Protein AF-A0A9X3KAY4-F1 (afdb_monomer)

Structure (mmCIF, N/CA/C/O backbone):
data_AF-A0A9X3KAY4-F1
#
_entry.id   AF-A0A9X3KAY4-F1
#
loop_
_atom_site.group_PDB
_atom_site.id
_atom_site.type_symbol
_atom_site.label_atom_id
_atom_site.label_alt_id
_atom_site.label_comp_id
_atom_site.label_asym_id
_atom_site.label_entity_id
_atom_site.label_seq_id
_atom_site.pdbx_PDB_ins_code
_atom_site.Cartn_x
_atom_site.Cartn_y
_atom_site.Cartn_z
_atom_site.occupancy
_atom_site.B_iso_or_equiv
_atom_site.auth_seq_id
_atom_site.auth_comp_id
_atom_site.auth_asym_id
_atom_site.auth_atom_id
_atom_site.pdbx_PDB_model_num
ATOM 1 N N . MET A 1 1 ? 16.204 -70.286 -14.677 1.00 45.62 1 MET A N 1
ATOM 2 C CA . MET A 1 1 ? 16.309 -69.041 -13.892 1.00 45.62 1 MET A CA 1
ATOM 3 C C . MET A 1 1 ? 15.611 -67.943 -14.684 1.00 45.62 1 MET A C 1
ATOM 5 O O . MET A 1 1 ? 16.202 -67.467 -15.632 1.00 45.62 1 MET A O 1
ATOM 9 N N . ASP A 1 2 ? 14.349 -67.621 -14.376 1.00 42.84 2 ASP A N 1
ATOM 10 C CA . ASP A 1 2 ? 13.733 -66.317 -14.690 1.00 42.84 2 ASP A CA 1
ATOM 11 C C . ASP A 1 2 ? 12.470 -66.148 -13.815 1.00 42.84 2 ASP A C 1
ATOM 13 O O . ASP A 1 2 ? 11.558 -66.975 -13.859 1.00 42.84 2 ASP A O 1
ATOM 17 N N . ARG A 1 3 ? 12.443 -65.128 -12.948 1.00 43.06 3 ARG A N 1
ATOM 18 C CA . ARG A 1 3 ? 11.287 -64.742 -12.116 1.00 43.06 3 ARG A CA 1
ATOM 19 C C . ARG A 1 3 ? 10.964 -63.281 -12.424 1.00 43.06 3 ARG A C 1
ATOM 21 O O . ARG A 1 3 ? 11.466 -62.381 -11.754 1.00 43.06 3 ARG A O 1
ATOM 28 N N . ARG A 1 4 ? 10.084 -63.025 -13.395 1.00 47.88 4 ARG A N 1
ATOM 29 C CA . ARG A 1 4 ? 9.543 -61.676 -13.628 1.00 47.88 4 ARG A CA 1
ATOM 30 C C . ARG A 1 4 ? 8.455 -61.353 -12.596 1.00 47.88 4 ARG A C 1
ATOM 32 O O . ARG A 1 4 ? 7.350 -61.889 -12.654 1.00 47.88 4 ARG A O 1
ATOM 39 N N . ARG A 1 5 ? 8.758 -60.463 -11.641 1.00 50.69 5 ARG A N 1
ATOM 40 C CA . ARG A 1 5 ? 7.771 -59.850 -10.729 1.00 50.69 5 ARG A CA 1
ATOM 41 C C . ARG A 1 5 ? 6.899 -58.854 -11.505 1.00 50.69 5 ARG A C 1
ATOM 43 O O . ARG A 1 5 ? 7.403 -57.865 -12.027 1.00 50.69 5 ARG A O 1
ATOM 50 N N . LYS A 1 6 ? 5.584 -59.085 -11.541 1.00 52.94 6 LYS A N 1
ATOM 51 C CA . LYS A 1 6 ? 4.579 -58.103 -11.990 1.00 52.94 6 LYS A CA 1
ATOM 52 C C . LYS A 1 6 ? 4.392 -57.046 -10.895 1.00 52.94 6 LYS A C 1
ATOM 54 O O . LYS A 1 6 ? 3.883 -57.363 -9.823 1.00 52.94 6 LYS A O 1
ATOM 59 N N . ILE A 1 7 ? 4.775 -55.799 -11.161 1.00 51.22 7 ILE A N 1
ATOM 60 C CA . ILE A 1 7 ? 4.483 -54.657 -10.282 1.00 51.22 7 ILE A CA 1
ATOM 61 C C . ILE A 1 7 ? 3.060 -54.169 -10.594 1.00 51.22 7 ILE A C 1
ATOM 63 O O . ILE A 1 7 ? 2.789 -53.709 -11.702 1.00 51.22 7 ILE A O 1
ATOM 67 N N . ARG A 1 8 ? 2.133 -54.278 -9.632 1.00 50.47 8 ARG A N 1
ATOM 68 C CA . ARG A 1 8 ? 0.817 -53.614 -9.694 1.00 50.47 8 ARG A CA 1
ATOM 69 C C . ARG A 1 8 ? 0.996 -52.148 -9.295 1.00 50.47 8 ARG A C 1
ATOM 71 O O . ARG A 1 8 ? 1.269 -51.871 -8.132 1.00 50.47 8 ARG A O 1
ATOM 78 N N . LYS A 1 9 ? 0.803 -51.214 -10.229 1.00 48.69 9 LYS A N 1
ATOM 79 C CA . LYS A 1 9 ? 0.626 -49.792 -9.898 1.00 48.69 9 LYS A CA 1
ATOM 80 C C . LYS A 1 9 ? -0.770 -49.608 -9.286 1.00 48.69 9 LYS A C 1
ATOM 82 O O . LYS A 1 9 ? -1.764 -49.874 -9.959 1.00 48.69 9 LYS A O 1
ATOM 87 N N . ARG A 1 10 ? -0.856 -49.201 -8.012 1.00 51.00 10 ARG A N 1
ATOM 88 C CA . ARG A 1 10 ? -2.109 -48.713 -7.411 1.00 51.00 1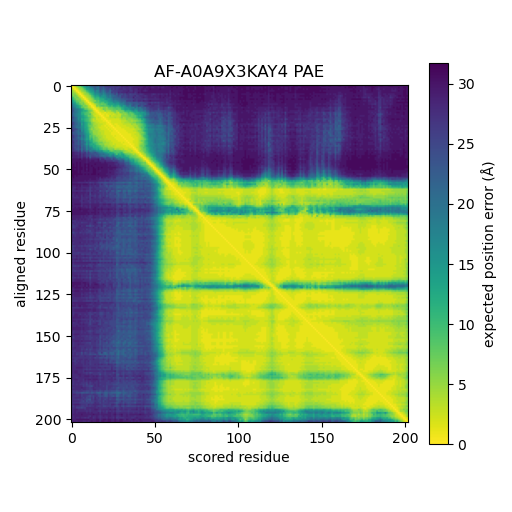0 ARG A CA 1
ATOM 89 C C . ARG A 1 10 ? -2.384 -47.320 -7.975 1.00 51.00 10 ARG A C 1
ATOM 91 O O . ARG A 1 10 ? -1.544 -46.436 -7.858 1.00 51.00 10 ARG A O 1
ATOM 98 N N . LYS A 1 11 ? -3.539 -47.153 -8.615 1.00 49.91 11 LYS A N 1
ATOM 99 C CA . LYS A 1 11 ? -4.051 -45.860 -9.070 1.00 49.91 11 LYS A CA 1
ATOM 100 C C . LYS A 1 11 ? -4.709 -45.202 -7.852 1.00 49.91 11 LYS A C 1
ATOM 102 O O . LYS A 1 11 ? -5.672 -45.757 -7.331 1.00 49.91 11 LYS A O 1
ATOM 107 N N . TYR A 1 12 ? -4.144 -44.109 -7.350 1.00 55.38 12 TYR A N 1
ATOM 108 C CA . TYR A 1 12 ? -4.785 -43.307 -6.306 1.00 55.38 12 TYR A CA 1
ATOM 109 C C . TYR A 1 12 ? -5.829 -42.404 -6.968 1.00 55.38 12 TYR A C 1
ATOM 111 O O . TYR A 1 12 ? -5.537 -41.776 -7.983 1.00 55.38 12 TYR A O 1
ATOM 119 N N . ASN A 1 13 ? -7.051 -42.402 -6.434 1.00 57.06 13 ASN A N 1
ATOM 120 C CA . ASN A 1 13 ? -8.147 -41.573 -6.924 1.00 57.06 13 ASN A CA 1
ATOM 121 C C . ASN A 1 13 ? -8.039 -40.197 -6.243 1.00 57.06 13 ASN A C 1
ATOM 123 O O . ASN A 1 13 ? -8.213 -40.112 -5.028 1.00 57.06 13 ASN A O 1
ATOM 127 N N . GLY A 1 14 ? -7.659 -39.158 -6.995 1.00 58.12 14 GLY A N 1
ATOM 128 C CA . GLY A 1 14 ? -7.347 -37.823 -6.457 1.00 58.12 14 GLY A CA 1
ATOM 129 C C . GLY A 1 14 ? -8.525 -37.154 -5.746 1.00 58.12 14 GLY A C 1
ATOM 130 O O . GLY A 1 14 ? -8.333 -36.495 -4.727 1.00 58.12 14 GLY A O 1
ATOM 131 N N . ASP A 1 15 ? -9.746 -37.424 -6.204 1.00 57.16 15 ASP A N 1
ATOM 132 C CA . ASP A 1 15 ? -10.971 -36.820 -5.670 1.00 57.16 15 ASP A CA 1
ATOM 133 C C . ASP A 1 15 ? -11.215 -37.207 -4.205 1.00 57.16 15 ASP A C 1
ATOM 135 O O . ASP A 1 15 ? -11.639 -36.395 -3.391 1.00 57.16 15 ASP A O 1
ATOM 139 N N . THR A 1 16 ? -10.870 -38.442 -3.828 1.00 59.41 16 THR A N 1
ATOM 140 C CA . THR A 1 16 ? -11.050 -38.936 -2.455 1.00 59.41 16 THR A CA 1
ATOM 141 C C . THR A 1 16 ? -10.032 -38.325 -1.489 1.00 59.41 16 THR A C 1
ATOM 143 O O . THR A 1 16 ? -10.329 -38.141 -0.315 1.00 59.41 16 THR A O 1
ATOM 146 N N . LEU A 1 17 ? -8.831 -37.986 -1.970 1.00 57.56 17 LEU A N 1
ATOM 147 C CA . LEU A 1 17 ? -7.822 -37.284 -1.171 1.00 57.56 17 LEU A CA 1
ATOM 148 C C . LEU A 1 17 ? -8.212 -35.823 -0.936 1.00 57.56 17 LEU A C 1
ATOM 150 O O . LEU A 1 17 ? -8.024 -35.321 0.168 1.00 57.56 17 LEU A O 1
ATOM 154 N N . PHE A 1 18 ? -8.771 -35.166 -1.952 1.00 60.53 18 PHE A N 1
ATOM 155 C CA . PHE A 1 18 ? -9.170 -33.765 -1.866 1.00 60.53 18 PHE A CA 1
ATOM 156 C C . PHE A 1 18 ? -10.362 -33.562 -0.919 1.00 60.53 18 PHE A C 1
ATOM 158 O O . PHE A 1 18 ? -10.341 -32.653 -0.091 1.00 60.53 18 PHE A O 1
ATOM 165 N N . GLU A 1 19 ? -11.359 -34.450 -0.967 1.00 64.06 19 GLU A N 1
ATOM 166 C CA . GLU A 1 19 ? -12.494 -34.408 -0.036 1.00 64.06 19 GLU A CA 1
ATOM 167 C C . GLU A 1 19 ? -12.073 -34.710 1.410 1.00 64.06 19 GLU A C 1
ATOM 169 O O . GLU A 1 19 ? -12.460 -33.981 2.323 1.00 64.06 19 GLU A O 1
ATOM 174 N N . ASN A 1 20 ? -11.175 -35.679 1.626 1.00 66.62 20 ASN A N 1
ATOM 175 C CA . ASN A 1 20 ? -10.612 -35.926 2.958 1.00 66.62 20 ASN A CA 1
ATOM 176 C C . ASN A 1 20 ? -9.846 -34.702 3.494 1.00 66.62 20 ASN A C 1
ATOM 178 O O . ASN A 1 20 ? -9.905 -34.406 4.685 1.00 66.62 20 ASN A O 1
ATOM 182 N N . LEU A 1 21 ? -9.136 -33.964 2.634 1.00 65.25 21 LEU A N 1
ATOM 183 C CA . LEU A 1 21 ? -8.395 -32.765 3.036 1.00 65.25 21 LEU A CA 1
ATOM 184 C C . LEU A 1 21 ? -9.337 -31.611 3.424 1.00 65.25 21 LEU A C 1
ATOM 186 O O . LEU A 1 21 ? -9.094 -30.910 4.411 1.00 65.25 21 LEU A O 1
ATOM 190 N N . LYS A 1 22 ? -10.448 -31.439 2.699 1.00 71.19 22 LYS A N 1
ATOM 191 C CA . LYS A 1 22 ? -11.511 -30.486 3.066 1.00 71.19 22 LYS A CA 1
ATOM 192 C C . LYS A 1 22 ? -12.158 -30.847 4.403 1.00 71.19 22 LYS A C 1
ATOM 194 O O . LYS A 1 22 ? -12.412 -29.970 5.224 1.00 71.19 22 LYS A O 1
ATOM 199 N N . GLU A 1 23 ? -12.398 -32.130 4.650 1.00 70.12 23 GLU A N 1
ATOM 200 C CA . GLU A 1 23 ? -13.006 -32.590 5.899 1.00 70.12 23 GLU A CA 1
ATOM 201 C C . GLU A 1 23 ? -12.065 -32.389 7.101 1.00 70.12 23 GLU A C 1
ATOM 203 O O . GLU A 1 23 ? -12.488 -31.904 8.157 1.00 70.12 23 GLU A O 1
ATOM 208 N N . VAL A 1 24 ? -10.766 -32.659 6.928 1.00 69.06 24 VAL A N 1
ATOM 209 C CA . VAL A 1 24 ? -9.735 -32.397 7.948 1.00 69.06 24 VAL A CA 1
ATOM 210 C C . VAL A 1 24 ? -9.620 -30.901 8.248 1.00 69.06 24 VAL A C 1
ATOM 212 O O . VAL A 1 24 ? -9.627 -30.516 9.418 1.00 69.06 24 VAL A O 1
ATOM 215 N N . THR A 1 25 ? -9.586 -30.043 7.225 1.00 73.38 25 THR A N 1
ATOM 216 C CA . THR A 1 25 ? -9.496 -28.583 7.421 1.00 73.38 25 THR A CA 1
ATOM 217 C C . THR A 1 25 ? -10.751 -28.012 8.085 1.00 73.38 25 THR A C 1
ATOM 219 O O . THR A 1 25 ? -10.643 -27.185 8.992 1.00 73.38 25 THR A O 1
ATOM 222 N N . ALA A 1 26 ? -11.943 -28.500 7.731 1.00 78.50 26 ALA A N 1
ATOM 223 C CA . ALA A 1 26 ? -13.189 -28.129 8.404 1.00 78.50 26 ALA A CA 1
ATOM 224 C C . ALA A 1 26 ? -13.213 -28.574 9.877 1.00 78.50 26 ALA A C 1
ATOM 226 O O . ALA A 1 26 ? -13.686 -27.837 10.746 1.00 78.50 26 ALA A O 1
ATOM 227 N N . THR A 1 27 ? -12.678 -29.760 10.174 1.00 79.06 27 THR A N 1
ATOM 228 C CA . THR A 1 27 ? -12.577 -30.282 11.545 1.00 79.06 27 THR A CA 1
ATOM 229 C C . THR A 1 27 ? -11.581 -29.475 12.376 1.00 79.06 27 THR A C 1
ATOM 231 O O . THR A 1 27 ? -11.887 -29.116 13.512 1.00 79.06 27 THR A O 1
ATOM 234 N N . MET A 1 28 ? -10.433 -29.109 11.800 1.00 76.50 28 MET A N 1
ATOM 235 C CA . MET A 1 28 ? -9.452 -28.236 12.449 1.00 76.50 28 MET A CA 1
ATOM 236 C C . MET A 1 28 ? -10.023 -26.848 12.751 1.00 76.50 28 MET A C 1
ATOM 238 O O . MET A 1 28 ? -9.866 -26.369 13.872 1.00 76.50 28 MET A O 1
ATOM 242 N N . LYS A 1 29 ? -10.752 -26.236 11.803 1.00 76.75 29 LYS A N 1
ATOM 243 C CA . LYS A 1 29 ? -11.435 -24.951 12.033 1.00 76.75 29 LYS A CA 1
ATOM 244 C C . LYS A 1 29 ? -12.416 -25.038 13.205 1.00 76.75 29 LYS A C 1
ATOM 246 O O . LYS A 1 29 ? -12.374 -24.190 14.088 1.00 76.75 29 LYS A O 1
ATOM 251 N N . LYS A 1 30 ? -13.235 -26.096 13.275 1.00 78.81 30 LYS A N 1
ATOM 252 C CA . LYS A 1 30 ? -14.161 -26.321 14.404 1.00 78.81 30 LYS A CA 1
ATOM 253 C C . LYS A 1 30 ? -13.436 -26.500 15.741 1.00 78.81 30 LYS A C 1
ATOM 255 O O . LYS A 1 30 ? -13.922 -26.000 16.753 1.00 78.81 30 LYS A O 1
ATOM 260 N N . LEU A 1 31 ? -12.292 -27.190 15.756 1.00 74.88 31 LEU A N 1
ATOM 261 C CA . LEU A 1 31 ? -11.494 -27.385 16.970 1.00 74.88 31 LEU A CA 1
ATOM 262 C C . LEU A 1 31 ? -10.907 -26.061 17.480 1.00 74.88 31 LEU A C 1
ATOM 264 O O . LEU A 1 31 ? -10.954 -25.797 18.679 1.00 74.88 31 LEU A O 1
ATOM 268 N N . LEU A 1 32 ? -10.414 -25.220 16.566 1.00 77.50 32 LEU A N 1
ATOM 269 C CA . LEU A 1 32 ? -9.883 -23.893 16.878 1.00 77.50 32 LEU A CA 1
ATOM 270 C C . LEU A 1 32 ? -10.973 -22.976 17.453 1.00 77.50 32 LEU A C 1
ATOM 272 O O . LEU A 1 32 ? -10.769 -22.345 18.488 1.00 77.50 32 LEU A O 1
ATOM 276 N N . THR A 1 33 ? -12.164 -22.966 16.841 1.00 76.69 33 THR A N 1
ATOM 277 C CA . THR A 1 33 ? -13.320 -22.212 17.354 1.00 76.69 33 THR A CA 1
ATOM 278 C C . THR A 1 33 ? -13.754 -22.702 18.737 1.00 76.69 33 THR A C 1
ATOM 280 O O . THR A 1 33 ? -14.065 -21.895 19.610 1.00 76.69 33 THR A O 1
ATOM 283 N N . LEU A 1 34 ? -13.754 -24.018 18.971 1.00 73.38 34 LEU A N 1
ATOM 284 C CA . LEU A 1 34 ? -14.101 -24.581 20.275 1.00 73.38 34 LEU A CA 1
ATOM 285 C C . LEU A 1 34 ? -13.064 -24.218 21.345 1.00 73.38 34 LEU A C 1
ATOM 287 O O . LEU A 1 34 ? -13.448 -23.884 22.463 1.00 73.38 34 LEU A O 1
ATOM 291 N N . MET A 1 35 ? -11.770 -24.239 21.010 1.00 71.44 35 MET A N 1
ATOM 292 C CA . MET A 1 35 ? -10.712 -23.797 21.923 1.00 71.44 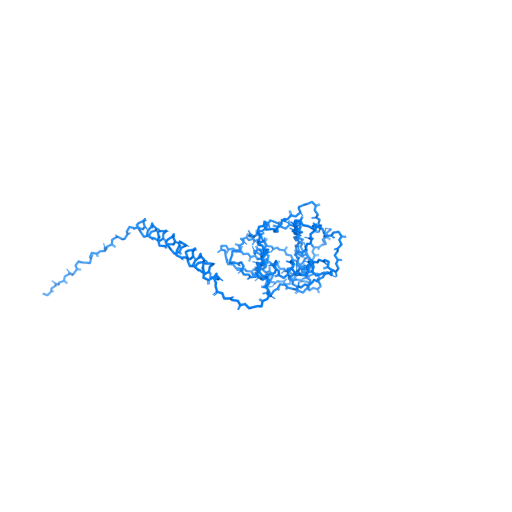35 MET A CA 1
ATOM 293 C C . MET A 1 35 ? -10.884 -22.327 22.323 1.00 71.44 35 MET A C 1
ATOM 295 O O . MET A 1 35 ? -10.834 -22.038 23.515 1.00 71.44 35 MET A O 1
ATOM 299 N N . LEU A 1 36 ? -11.188 -21.440 21.367 1.00 69.81 36 LEU A N 1
ATOM 300 C CA . LEU A 1 36 ? -11.486 -20.022 21.623 1.00 69.81 36 LEU A CA 1
ATOM 301 C C . LEU A 1 36 ? -12.678 -19.831 22.579 1.00 69.81 36 LEU A C 1
ATOM 303 O O . LEU A 1 36 ? -12.613 -19.034 23.517 1.00 69.81 36 LEU A O 1
ATOM 307 N N . LEU A 1 37 ? -13.753 -20.602 22.394 1.00 69.12 37 LEU A N 1
ATOM 308 C CA . LEU A 1 37 ? -14.934 -20.553 23.265 1.00 69.12 37 LEU A CA 1
ATOM 309 C C . LEU A 1 37 ? -14.647 -21.064 24.684 1.00 69.12 37 LEU A C 1
ATOM 311 O O . LEU A 1 37 ? -15.161 -20.507 25.653 1.00 69.12 37 LEU A O 1
ATOM 315 N N . VAL A 1 38 ? -13.811 -22.096 24.830 1.00 66.44 38 VAL A N 1
ATOM 316 C CA . VAL A 1 38 ? -13.411 -22.619 26.148 1.00 66.44 38 VAL A CA 1
ATOM 317 C C . VAL A 1 38 ? -12.527 -21.615 26.892 1.00 66.44 38 VAL A C 1
ATOM 319 O O . VAL A 1 38 ? 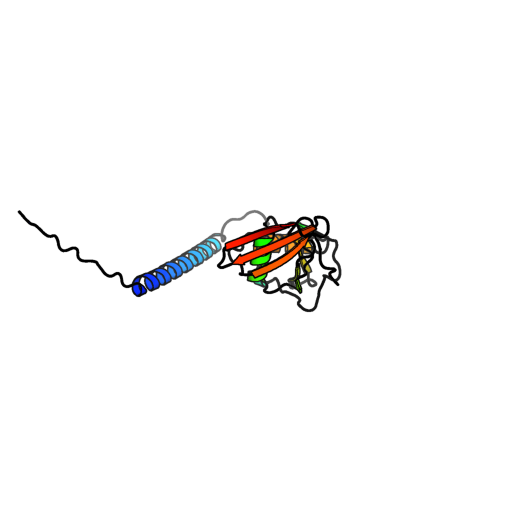-12.722 -21.425 28.092 1.00 66.44 38 VAL A O 1
ATOM 322 N N . SER A 1 39 ? -11.622 -20.915 26.201 1.00 62.94 39 SER A N 1
ATOM 323 C CA . SER A 1 39 ? -10.834 -19.831 26.808 1.00 62.94 39 SER A CA 1
ATOM 324 C C . SER A 1 39 ? -11.697 -18.658 27.286 1.00 62.94 39 SER A C 1
ATOM 326 O O . SER A 1 39 ? -11.436 -18.117 28.357 1.00 62.94 39 SER A O 1
ATOM 328 N N . LEU A 1 40 ? -12.774 -18.323 26.568 1.00 58.72 40 LEU A N 1
ATOM 329 C CA . LEU A 1 40 ? -13.745 -17.306 26.997 1.00 58.72 40 LEU A CA 1
ATOM 330 C C . LEU A 1 40 ? -14.609 -17.780 28.185 1.00 58.72 40 LEU A C 1
ATOM 332 O O . LEU A 1 40 ? -15.035 -16.973 29.007 1.00 58.72 40 LEU A O 1
ATOM 336 N N . GLY A 1 41 ? -14.845 -19.090 28.314 1.00 51.66 41 GLY A N 1
ATOM 337 C CA . GLY A 1 41 ? -15.663 -19.686 29.378 1.00 51.66 41 GLY A CA 1
ATOM 338 C C . GLY A 1 41 ? -14.972 -19.856 30.739 1.00 51.66 41 GLY A C 1
ATOM 339 O O . GLY A 1 41 ? -15.654 -20.119 31.728 1.00 51.66 41 GLY A O 1
ATOM 340 N N . LEU A 1 42 ? -13.645 -19.710 30.819 1.00 50.22 42 LEU A N 1
ATOM 341 C CA . LEU A 1 42 ? -12.855 -19.923 32.046 1.00 50.22 42 LEU A CA 1
ATOM 342 C C . LEU A 1 42 ? -12.508 -18.632 32.815 1.00 50.22 42 LEU A C 1
ATOM 344 O O . LEU A 1 42 ? -11.950 -18.712 33.905 1.00 50.22 42 LEU A O 1
ATOM 348 N N . SER A 1 43 ? -12.866 -17.449 32.303 1.00 51.97 43 SER A N 1
ATOM 349 C CA . SER A 1 43 ? -12.599 -16.156 32.966 1.00 51.97 43 SER A CA 1
ATOM 350 C C . SER A 1 43 ? -13.583 -15.822 34.108 1.00 51.97 43 SER A C 1
ATOM 352 O O . SER A 1 43 ? -13.319 -14.963 34.949 1.00 51.97 43 SER A O 1
ATOM 354 N N . GLY A 1 44 ? -14.702 -16.538 34.226 1.00 48.16 44 GLY A N 1
ATOM 355 C CA . GLY A 1 44 ? -15.664 -16.335 35.308 1.00 48.16 44 GLY A CA 1
ATOM 356 C C . GLY A 1 44 ? -15.294 -17.078 36.590 1.00 48.16 44 GLY A C 1
ATOM 357 O O . GLY A 1 44 ? -15.926 -18.092 36.856 1.00 48.16 44 GLY A O 1
ATOM 358 N N . CYS A 1 45 ? -14.297 -16.597 37.350 1.00 44.28 45 CYS A N 1
ATOM 359 C CA . CYS A 1 45 ? -14.180 -16.674 38.826 1.00 44.28 45 CYS A CA 1
ATOM 360 C C . CYS A 1 45 ? -12.732 -16.419 39.305 1.00 44.28 45 CYS A C 1
ATOM 362 O O . CYS A 1 45 ? -11.989 -17.368 39.536 1.00 44.28 45 CYS A O 1
ATOM 364 N N . ALA A 1 46 ? -12.351 -15.159 39.543 1.00 38.28 46 ALA A N 1
ATOM 365 C CA . ALA A 1 46 ? -11.436 -14.760 40.626 1.00 38.28 46 ALA A CA 1
ATOM 366 C C . ALA A 1 46 ? -11.400 -13.226 40.752 1.00 38.28 46 ALA A C 1
ATOM 368 O O . ALA A 1 46 ? -11.193 -12.519 39.773 1.00 38.28 46 ALA A O 1
ATOM 369 N N . LEU A 1 47 ? -11.622 -12.722 41.970 1.00 46.75 47 LEU A N 1
ATOM 370 C CA . LEU A 1 47 ? -11.485 -11.314 42.347 1.00 46.75 47 LEU A CA 1
ATOM 371 C C . LEU A 1 47 ? -10.050 -10.805 42.127 1.00 46.75 47 LEU A C 1
ATOM 373 O O . LEU A 1 47 ? -9.108 -11.441 42.595 1.00 46.75 47 LEU A O 1
ATOM 377 N N . GLY A 1 48 ? -9.918 -9.579 41.608 1.00 37.91 48 GLY A N 1
ATOM 378 C CA . GLY A 1 48 ? -8.770 -8.715 41.898 1.00 37.91 48 GLY A CA 1
ATOM 379 C C . GLY A 1 48 ? -8.217 -7.945 40.702 1.00 37.91 48 GLY A C 1
ATOM 380 O O . GLY A 1 48 ? -7.495 -8.508 39.894 1.00 37.91 48 GLY A O 1
ATOM 381 N N . ASN A 1 49 ? -8.460 -6.632 40.724 1.00 33.94 49 ASN A N 1
ATOM 382 C CA . ASN A 1 49 ? -7.860 -5.552 39.930 1.00 33.94 49 ASN A CA 1
ATOM 383 C C . ASN A 1 49 ? -8.528 -5.213 38.590 1.00 33.94 49 ASN A C 1
ATOM 385 O O . ASN A 1 49 ? -8.548 -5.974 37.632 1.00 33.94 49 ASN A O 1
ATOM 389 N N . ASN A 1 50 ? -9.051 -3.986 38.571 1.00 45.25 50 ASN A N 1
ATOM 390 C CA . ASN A 1 50 ? -9.611 -3.295 37.426 1.00 45.25 50 ASN A CA 1
ATOM 391 C C . ASN A 1 50 ? -8.522 -3.049 36.373 1.00 45.25 50 ASN A C 1
ATOM 393 O O . ASN A 1 50 ? -7.755 -2.099 36.501 1.00 45.25 50 ASN A O 1
ATOM 397 N N . VAL A 1 51 ? -8.504 -3.858 35.321 1.00 36.53 51 VAL A N 1
ATOM 398 C CA . VAL A 1 51 ? -8.245 -3.376 33.963 1.00 36.53 51 VAL A CA 1
ATOM 399 C C . VAL A 1 51 ? -9.310 -4.036 33.102 1.00 36.53 51 VAL A C 1
ATOM 401 O O . VAL A 1 51 ? -9.367 -5.253 32.965 1.00 36.53 51 VAL A O 1
ATOM 404 N N . SER A 1 52 ? -10.234 -3.219 32.614 1.00 40.88 52 SER A N 1
ATOM 405 C CA . SER A 1 52 ? -11.238 -3.610 31.635 1.00 40.88 52 SER A CA 1
ATOM 406 C C . SER A 1 52 ? -10.545 -3.804 30.283 1.00 40.88 52 SER A C 1
ATOM 408 O O . SER A 1 52 ? -10.707 -2.983 29.388 1.00 40.88 52 SER A O 1
ATOM 410 N N . GLU A 1 53 ? -9.779 -4.882 30.120 1.00 41.16 53 GLU A N 1
ATOM 411 C CA . GLU A 1 53 ? -9.376 -5.395 28.800 1.00 41.16 53 GLU A CA 1
ATOM 412 C C . GLU A 1 53 ? -10.550 -6.180 28.197 1.00 41.16 53 GLU A C 1
ATOM 414 O O . GLU A 1 53 ? -10.505 -7.378 27.939 1.00 41.16 53 GLU A O 1
ATOM 419 N N . GLY A 1 54 ? -11.669 -5.480 28.037 1.00 41.84 54 GLY A N 1
ATOM 420 C CA . GLY A 1 54 ? -12.657 -5.786 27.018 1.00 41.84 54 GLY A CA 1
ATOM 421 C C . GLY A 1 54 ? -12.403 -4.824 25.871 1.00 41.84 54 GLY A C 1
ATOM 422 O O . GLY A 1 54 ? -13.224 -3.947 25.620 1.00 41.84 54 GLY A O 1
ATOM 423 N N . GLU A 1 55 ? -11.218 -4.896 25.263 1.00 48.41 55 GLU A N 1
ATOM 424 C CA . GLU A 1 55 ? -10.929 -4.114 24.069 1.00 48.41 55 GLU A CA 1
ATOM 425 C C . GLU A 1 55 ? -11.842 -4.628 22.956 1.00 48.41 55 GLU A C 1
ATOM 427 O O . GLU A 1 55 ? -11.753 -5.784 22.537 1.00 48.41 55 GLU A O 1
ATOM 432 N N . ASN A 1 56 ? -12.735 -3.765 22.473 1.00 52.28 56 ASN A N 1
ATOM 433 C CA . ASN A 1 56 ? -13.268 -3.878 21.122 1.00 52.28 56 ASN A CA 1
ATOM 434 C C . ASN A 1 56 ? -12.073 -3.737 20.169 1.00 52.28 56 ASN A C 1
ATOM 436 O O . ASN A 1 56 ? -11.785 -2.642 19.690 1.00 52.28 56 ASN A O 1
ATOM 440 N N . ALA A 1 57 ? -11.307 -4.814 19.998 1.00 62.25 57 ALA A N 1
ATOM 441 C CA . ALA A 1 57 ? -10.130 -4.825 19.152 1.00 62.25 57 ALA A CA 1
ATOM 442 C C . ALA A 1 57 ? -10.584 -4.540 17.721 1.00 62.25 57 ALA A C 1
ATOM 444 O O . ALA A 1 57 ? -11.326 -5.326 17.132 1.00 62.25 57 ALA A O 1
ATOM 445 N N . MET A 1 58 ? -10.170 -3.387 17.201 1.00 71.44 58 MET A N 1
ATOM 446 C CA . MET A 1 58 ? -10.438 -2.970 15.835 1.00 71.44 58 MET A CA 1
ATOM 447 C C . MET A 1 58 ? -9.915 -4.043 14.873 1.00 71.44 58 MET A C 1
ATOM 449 O O . MET A 1 58 ? -8.787 -4.524 14.981 1.00 71.44 58 MET A O 1
ATOM 453 N N . THR A 1 59 ? -10.772 -4.466 13.960 1.00 78.19 59 THR A N 1
ATOM 454 C CA . THR A 1 59 ? -10.533 -5.520 12.977 1.00 78.19 59 THR A CA 1
ATOM 455 C C . THR A 1 59 ? -10.379 -4.922 11.584 1.00 78.19 59 THR A C 1
ATOM 457 O O . THR A 1 59 ? -10.763 -3.782 11.334 1.00 78.19 59 THR A O 1
ATOM 460 N N . ILE A 1 60 ? -9.880 -5.710 10.628 1.00 73.94 60 ILE A N 1
ATOM 461 C CA . ILE A 1 60 ? -9.788 -5.280 9.224 1.00 73.94 60 ILE A CA 1
ATOM 462 C C . ILE A 1 60 ? -11.134 -4.791 8.665 1.00 73.94 60 ILE A C 1
ATOM 464 O O . ILE A 1 60 ? -11.163 -3.829 7.907 1.00 73.94 60 ILE A O 1
ATOM 468 N N . SER A 1 61 ? -12.256 -5.401 9.072 1.00 80.25 61 SER A N 1
ATOM 469 C CA . SER A 1 61 ? -13.593 -5.015 8.604 1.00 80.25 61 SER A CA 1
ATOM 470 C C . SER A 1 61 ? -14.045 -3.634 9.075 1.00 80.25 61 SER A C 1
ATOM 472 O O . SER A 1 61 ? -15.001 -3.095 8.516 1.00 80.25 61 SER A O 1
ATOM 474 N N . ASP A 1 62 ? -13.370 -3.064 10.071 1.00 87.38 62 ASP A N 1
ATOM 475 C CA . ASP A 1 62 ? -13.659 -1.716 10.551 1.00 87.38 62 ASP A CA 1
ATOM 476 C C . ASP A 1 62 ? -13.030 -0.650 9.644 1.00 87.38 62 ASP A C 1
ATOM 478 O O . ASP A 1 62 ? -13.562 0.459 9.544 1.00 87.38 62 ASP A O 1
ATOM 482 N N . PHE A 1 63 ? -11.951 -0.997 8.929 1.00 94.00 63 PHE A N 1
ATOM 483 C CA . PHE A 1 63 ? -11.300 -0.118 7.963 1.00 94.00 63 PHE A CA 1
ATOM 484 C C . PHE A 1 63 ? -12.049 -0.119 6.634 1.00 94.00 63 PHE A C 1
ATOM 486 O O . PHE A 1 63 ? -12.190 -1.136 5.952 1.00 94.00 63 PHE A O 1
ATOM 493 N N . LYS A 1 64 ? -12.496 1.067 6.233 1.00 94.56 64 LYS A N 1
ATOM 494 C CA . LYS A 1 64 ? -13.153 1.315 4.952 1.00 94.56 64 LYS A CA 1
ATOM 495 C C . LYS A 1 64 ? -12.261 2.205 4.103 1.00 94.56 64 LYS A C 1
ATOM 497 O O . LYS A 1 64 ? -11.656 3.141 4.613 1.00 94.56 64 LYS A O 1
ATOM 502 N N . LYS A 1 65 ? -12.215 1.948 2.798 1.00 95.38 65 LYS A N 1
ATOM 503 C CA . LYS A 1 65 ? -11.535 2.831 1.846 1.00 95.38 65 LYS A CA 1
ATOM 504 C C . LYS A 1 65 ? -12.465 3.957 1.404 1.00 95.38 65 LYS A C 1
ATOM 506 O O . LYS A 1 65 ? -13.593 3.686 0.984 1.00 95.38 65 LYS A O 1
ATOM 511 N N . ASP A 1 66 ? -11.996 5.198 1.456 1.00 94.56 66 ASP A N 1
ATOM 512 C CA . ASP A 1 66 ? -12.683 6.340 0.854 1.00 94.56 66 ASP A CA 1
ATOM 513 C C . ASP A 1 66 ? -12.137 6.573 -0.553 1.00 94.56 66 ASP A C 1
ATOM 515 O O . ASP A 1 66 ? -11.038 7.078 -0.721 1.00 94.56 66 ASP A O 1
ATOM 519 N N . THR A 1 67 ? -12.904 6.199 -1.574 1.00 92.75 67 THR A N 1
ATOM 520 C CA . THR A 1 67 ? -12.502 6.342 -2.986 1.00 92.75 67 THR A CA 1
ATOM 521 C C . THR A 1 67 ? -12.744 7.740 -3.555 1.00 92.75 67 THR A C 1
ATOM 523 O O . THR A 1 67 ? -12.400 7.992 -4.707 1.00 92.75 67 THR A O 1
ATOM 526 N N . SER A 1 68 ? -13.353 8.644 -2.783 1.00 91.50 68 SER A N 1
ATOM 527 C CA . SER A 1 68 ? -13.639 10.013 -3.226 1.00 91.50 68 SER A CA 1
ATOM 528 C C . SER A 1 68 ? -12.494 10.992 -2.962 1.00 91.50 68 SER A C 1
ATOM 530 O O . SER A 1 68 ? -12.512 12.105 -3.488 1.00 91.50 68 SER A O 1
ATOM 532 N N . LEU A 1 69 ? -11.504 10.578 -2.168 1.00 87.69 69 LEU A N 1
ATOM 533 C CA . LEU A 1 69 ? -10.358 11.383 -1.763 1.00 87.69 69 LEU A CA 1
ATOM 534 C C . LEU A 1 69 ? -9.071 10.880 -2.423 1.00 87.69 69 LEU A C 1
ATOM 536 O O . LEU A 1 69 ? -8.888 9.682 -2.616 1.00 87.69 69 LEU A O 1
ATOM 540 N N . THR A 1 70 ? -8.157 11.799 -2.723 1.00 84.31 70 THR A N 1
ATOM 541 C CA . THR A 1 70 ? -6.782 11.488 -3.159 1.00 84.31 70 THR A CA 1
ATOM 542 C C . THR A 1 70 ? -5.744 11.786 -2.079 1.00 84.31 70 THR A C 1
ATOM 544 O O . THR A 1 70 ? -4.584 11.454 -2.251 1.00 84.31 70 THR A O 1
ATOM 547 N N . SER A 1 71 ? -6.155 12.423 -0.981 1.00 84.44 71 SER A N 1
ATOM 548 C CA . SER A 1 71 ? -5.336 12.726 0.193 1.00 84.44 71 SER A CA 1
ATOM 549 C C . SER A 1 71 ? -6.250 12.900 1.408 1.00 84.44 71 SER A C 1
ATOM 551 O O . SER A 1 71 ? -7.434 13.228 1.253 1.00 84.44 71 SER A O 1
ATOM 553 N N . ILE A 1 72 ? -5.727 12.734 2.625 1.00 84.75 72 ILE A N 1
ATOM 554 C CA . ILE A 1 72 ? -6.512 13.053 3.827 1.00 84.75 72 ILE A CA 1
ATOM 555 C C . ILE A 1 72 ? -6.605 14.582 4.028 1.00 84.75 72 ILE A C 1
ATOM 557 O O . ILE A 1 72 ? -5.634 15.288 3.745 1.00 84.75 72 ILE A O 1
ATOM 561 N N . PRO A 1 73 ? -7.746 15.124 4.507 1.00 71.75 73 PRO A N 1
ATOM 562 C CA . PRO A 1 73 ? -7.957 16.576 4.626 1.00 71.75 73 PRO A CA 1
ATOM 563 C C . PRO A 1 73 ? -6.966 17.273 5.564 1.00 71.75 73 PRO A C 1
ATOM 565 O O . PRO A 1 73 ? -6.618 18.433 5.358 1.00 71.75 73 PRO A O 1
ATOM 568 N N . GLU A 1 74 ? -6.517 16.555 6.592 1.00 71.38 74 GLU A N 1
ATOM 569 C CA . GLU A 1 74 ? -5.581 17.033 7.601 1.00 71.38 74 GLU A CA 1
ATOM 570 C C . GLU A 1 74 ? -4.580 15.905 7.900 1.00 71.38 74 GLU A C 1
ATOM 572 O O . GLU A 1 74 ? -4.857 14.995 8.680 1.00 71.38 74 GLU A O 1
ATOM 577 N N . SER A 1 75 ? -3.422 15.936 7.234 1.00 71.31 75 SER A N 1
ATOM 578 C CA . SER A 1 75 ? -2.292 15.040 7.516 1.00 71.31 75 SER A CA 1
ATOM 579 C C . SER A 1 75 ? -1.196 15.801 8.240 1.00 71.31 75 SER A C 1
ATOM 581 O O . SER A 1 75 ? -0.797 16.882 7.807 1.00 71.31 75 SER A O 1
ATOM 583 N N . ASN A 1 76 ? -0.647 15.211 9.301 1.00 70.62 76 ASN A N 1
ATOM 584 C CA . ASN A 1 76 ? 0.538 15.744 9.973 1.00 70.62 76 ASN A CA 1
ATOM 585 C C . ASN A 1 76 ? 1.831 15.003 9.573 1.00 70.62 76 ASN A C 1
ATOM 587 O O . ASN A 1 76 ? 2.841 15.104 10.286 1.00 70.62 76 ASN A O 1
ATOM 591 N N . GLY A 1 77 ? 1.802 14.291 8.442 1.00 71.31 77 GLY A N 1
ATOM 592 C CA . GLY A 1 77 ? 2.902 13.489 7.904 1.00 71.31 77 GLY A CA 1
ATOM 593 C C . GLY A 1 77 ? 2.909 12.044 8.411 1.00 71.31 77 GLY A C 1
ATOM 594 O O . GLY A 1 77 ? 1.925 11.559 8.969 1.00 71.31 77 GLY A O 1
ATOM 595 N N . ASN A 1 78 ? 4.045 11.370 8.212 1.00 82.69 78 ASN A N 1
ATOM 596 C CA . ASN A 1 78 ? 4.293 9.995 8.650 1.00 82.69 78 ASN A CA 1
ATOM 597 C C . ASN A 1 78 ? 4.065 9.844 10.168 1.00 82.69 78 ASN A C 1
ATOM 599 O O . ASN A 1 78 ? 4.651 10.583 10.968 1.00 82.69 78 ASN A O 1
ATOM 603 N N . LEU A 1 79 ? 3.205 8.893 10.543 1.00 89.31 79 LEU A N 1
ATOM 604 C CA . LEU A 1 79 ? 3.032 8.433 11.922 1.00 89.31 79 LEU A CA 1
ATOM 605 C C . LEU A 1 79 ? 3.934 7.235 12.216 1.00 89.31 79 LEU A C 1
ATOM 607 O O . LEU A 1 79 ? 4.529 7.169 13.292 1.00 89.31 79 LEU A O 1
ATOM 611 N N . MET A 1 80 ? 4.012 6.288 11.281 1.00 94.50 80 MET A N 1
ATOM 612 C CA . MET A 1 80 ? 4.847 5.096 11.394 1.00 94.50 80 MET A CA 1
ATOM 613 C C . MET A 1 80 ? 5.179 4.500 10.026 1.00 94.50 80 MET A C 1
ATOM 615 O O . MET A 1 80 ? 4.427 4.658 9.066 1.00 94.50 80 MET A O 1
ATOM 619 N N . ASN A 1 81 ? 6.277 3.748 9.966 1.00 96.81 81 ASN A N 1
ATOM 620 C CA . ASN A 1 81 ? 6.646 2.940 8.805 1.00 96.81 81 ASN A CA 1
ATOM 621 C C . ASN A 1 81 ? 6.054 1.531 8.915 1.00 96.81 81 ASN A C 1
ATOM 623 O O . ASN A 1 81 ? 5.882 1.007 10.023 1.00 96.81 81 ASN A O 1
ATOM 627 N N . LEU A 1 82 ? 5.788 0.906 7.771 1.00 97.00 82 LEU A N 1
ATOM 628 C CA . LEU A 1 82 ? 5.544 -0.531 7.697 1.00 97.00 82 LEU A CA 1
ATOM 629 C C . LEU A 1 82 ? 6.889 -1.267 7.663 1.00 97.00 82 LEU A C 1
ATOM 631 O O . LEU A 1 82 ? 7.796 -0.896 6.924 1.00 97.00 82 LEU A O 1
ATOM 635 N N . ASP A 1 83 ? 7.007 -2.332 8.449 1.00 96.19 83 ASP A N 1
ATOM 636 C CA . ASP A 1 83 ? 8.188 -3.195 8.510 1.00 96.19 83 ASP A CA 1
ATOM 637 C C . ASP A 1 83 ? 8.076 -4.293 7.439 1.00 96.19 83 ASP A C 1
ATOM 639 O O . ASP A 1 83 ? 8.151 -5.492 7.717 1.00 96.19 83 ASP A O 1
ATOM 643 N N . LEU A 1 84 ? 7.841 -3.869 6.195 1.00 96.75 84 LEU A N 1
ATOM 644 C CA . LEU A 1 84 ? 7.654 -4.722 5.024 1.00 96.75 84 LEU A CA 1
ATOM 645 C C . LEU A 1 84 ? 8.441 -4.178 3.836 1.00 96.75 84 LEU A C 1
ATOM 647 O O . LEU A 1 84 ? 8.566 -2.970 3.653 1.00 96.75 84 LEU A O 1
ATOM 651 N N . GLU A 1 85 ? 8.907 -5.083 2.978 1.00 96.81 85 GLU A N 1
ATOM 652 C CA . GLU A 1 85 ? 9.369 -4.706 1.642 1.00 96.81 85 GLU A CA 1
ATOM 653 C C . GLU A 1 85 ? 8.205 -4.094 0.849 1.00 96.81 85 GLU A C 1
ATOM 655 O O . GLU A 1 85 ? 7.091 -4.629 0.891 1.00 96.81 85 GLU A O 1
ATOM 660 N N . SER A 1 86 ? 8.457 -3.026 0.084 1.00 97.00 86 SER A N 1
ATOM 661 C CA . SER A 1 86 ? 7.431 -2.310 -0.692 1.00 97.00 86 SER A CA 1
ATOM 662 C C . SER A 1 86 ? 6.611 -3.242 -1.591 1.00 97.00 86 SER A C 1
ATOM 664 O O . SER A 1 86 ? 5.393 -3.100 -1.690 1.00 97.00 86 SER A O 1
ATOM 666 N N . VAL A 1 87 ? 7.256 -4.264 -2.175 1.00 98.06 87 VAL A N 1
ATOM 667 C CA . VAL A 1 87 ? 6.587 -5.272 -3.016 1.00 98.06 87 VAL A CA 1
ATOM 668 C C . VAL A 1 87 ? 5.506 -6.035 -2.241 1.00 98.06 87 VAL A C 1
ATOM 670 O O . VAL A 1 87 ? 4.390 -6.244 -2.718 1.00 98.06 87 VAL A O 1
ATOM 673 N N . ILE A 1 88 ? 5.827 -6.444 -1.014 1.00 98.38 88 ILE A N 1
ATOM 674 C CA . ILE A 1 88 ? 4.914 -7.201 -0.157 1.00 98.38 88 ILE A CA 1
ATOM 675 C C . ILE A 1 88 ? 3.846 -6.286 0.432 1.00 98.38 88 ILE A C 1
ATOM 677 O O . ILE A 1 88 ? 2.669 -6.644 0.401 1.00 98.38 88 ILE A O 1
ATOM 681 N N . ALA A 1 89 ? 4.230 -5.106 0.928 1.00 98.31 89 ALA A N 1
ATOM 682 C CA . ALA A 1 89 ? 3.289 -4.127 1.463 1.00 98.31 89 ALA A CA 1
ATOM 683 C C . ALA A 1 89 ? 2.194 -3.811 0.438 1.00 98.31 89 ALA A C 1
ATOM 685 O O . ALA A 1 89 ? 1.004 -3.919 0.747 1.00 98.31 89 ALA A O 1
ATOM 686 N N . TYR A 1 90 ? 2.586 -3.530 -0.807 1.00 98.50 90 TYR A N 1
ATOM 687 C CA . TYR A 1 90 ? 1.631 -3.156 -1.835 1.00 98.50 90 TYR A CA 1
ATOM 688 C C . TYR A 1 90 ? 0.726 -4.318 -2.263 1.00 98.50 90 TYR A C 1
ATOM 690 O O . TYR A 1 90 ? -0.491 -4.151 -2.378 1.00 98.50 90 TYR A O 1
ATOM 698 N N . GLY A 1 91 ? 1.282 -5.525 -2.402 1.00 98.56 91 GLY A N 1
ATOM 699 C CA . GLY A 1 91 ? 0.499 -6.730 -2.681 1.00 98.56 91 GLY A CA 1
ATOM 700 C C . GLY A 1 91 ? -0.535 -7.046 -1.596 1.00 98.56 91 GLY A C 1
ATOM 701 O O . GLY A 1 91 ? -1.670 -7.420 -1.908 1.00 98.56 91 GLY A O 1
ATOM 702 N N . ARG A 1 92 ? -0.183 -6.860 -0.319 1.00 98.44 92 ARG A N 1
ATOM 703 C CA . ARG A 1 92 ? -1.109 -7.057 0.809 1.00 98.44 92 ARG A CA 1
ATOM 704 C C . ARG A 1 92 ? -2.191 -5.992 0.853 1.00 98.44 92 ARG A C 1
ATOM 706 O O . ARG A 1 92 ? -3.359 -6.327 1.024 1.00 98.44 92 ARG A O 1
ATOM 713 N N . LEU A 1 93 ? -1.837 -4.726 0.641 1.00 98.25 93 LEU A N 1
ATOM 714 C CA . LEU A 1 93 ? -2.819 -3.645 0.547 1.00 98.25 93 LEU A CA 1
ATOM 715 C C . LEU A 1 93 ? -3.829 -3.906 -0.574 1.00 98.25 93 LEU A C 1
ATOM 717 O O . LEU A 1 93 ? -5.032 -3.787 -0.342 1.00 98.25 93 LEU A O 1
ATOM 721 N N . ARG A 1 94 ? -3.363 -4.371 -1.739 1.00 98.19 94 ARG A N 1
ATOM 722 C CA . ARG A 1 94 ? -4.234 -4.770 -2.852 1.00 98.1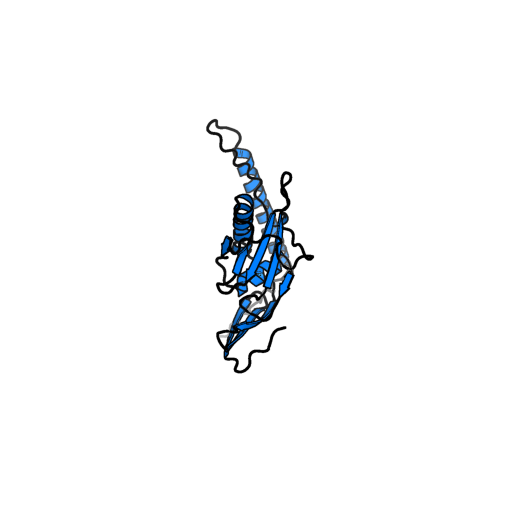9 94 ARG A CA 1
ATOM 723 C C . ARG A 1 94 ? -5.153 -5.941 -2.489 1.00 98.19 94 ARG A C 1
ATOM 725 O O . ARG A 1 94 ? -6.336 -5.909 -2.827 1.00 98.19 94 ARG A O 1
ATOM 732 N N . ALA A 1 95 ? -4.656 -6.947 -1.766 1.00 97.56 95 ALA A N 1
ATOM 733 C CA . ALA A 1 95 ? -5.478 -8.067 -1.294 1.00 97.56 95 ALA A CA 1
ATOM 734 C C . ALA A 1 95 ? -6.553 -7.634 -0.284 1.00 97.56 95 ALA A C 1
ATOM 736 O O . ALA A 1 95 ? -7.684 -8.117 -0.335 1.00 97.56 95 ALA A O 1
ATOM 737 N N . LEU A 1 96 ? -6.201 -6.724 0.626 1.00 96.69 96 LEU A N 1
ATOM 738 C CA . LEU A 1 96 ? -7.066 -6.279 1.717 1.00 96.69 96 LEU A CA 1
ATOM 739 C C . LEU A 1 96 ? -8.093 -5.229 1.267 1.00 96.69 96 LEU A C 1
ATOM 741 O O . LEU A 1 96 ? -9.246 -5.272 1.698 1.00 96.69 96 LEU A O 1
ATOM 745 N N . PHE A 1 97 ? -7.694 -4.296 0.399 1.00 96.81 97 PHE A N 1
ATOM 746 C CA . PHE A 1 97 ? -8.454 -3.076 0.101 1.00 96.81 97 PHE A CA 1
ATOM 747 C C . PHE A 1 97 ? -8.695 -2.825 -1.402 1.00 96.81 97 PHE A C 1
ATOM 749 O O . PHE A 1 97 ? -9.347 -1.836 -1.767 1.00 96.81 97 PHE A O 1
ATOM 756 N N . GLY A 1 98 ? -8.235 -3.716 -2.286 1.00 96.62 98 GLY A N 1
ATOM 757 C CA . GLY A 1 98 ? -8.331 -3.566 -3.744 1.00 96.62 98 GLY A CA 1
ATOM 758 C C . GLY A 1 98 ? -7.351 -2.526 -4.300 1.00 96.62 98 GLY A C 1
ATOM 759 O O . GLY A 1 98 ? -6.334 -2.257 -3.688 1.00 96.62 98 GLY A O 1
ATOM 760 N N . GLU A 1 99 ? -7.655 -1.923 -5.452 1.00 97.06 99 GLU A N 1
ATOM 761 C CA . GLU A 1 99 ? -6.794 -0.894 -6.075 1.00 97.06 99 GLU A CA 1
ATOM 762 C C . GLU A 1 99 ? -6.560 0.329 -5.164 1.00 97.06 99 GLU A C 1
ATOM 764 O O . GLU A 1 99 ? -7.468 0.683 -4.402 1.00 97.06 99 GLU A O 1
ATOM 769 N N . PRO A 1 100 ? -5.409 1.016 -5.243 1.00 97.75 100 PRO A N 1
ATOM 770 C CA . PRO A 1 100 ? -5.173 2.235 -4.469 1.00 97.75 100 PRO A CA 1
ATOM 771 C C . PRO A 1 100 ? -6.086 3.393 -4.906 1.00 97.75 100 PRO A C 1
ATOM 773 O O . PRO A 1 100 ? -6.792 3.324 -5.914 1.00 97.75 100 PRO A O 1
ATOM 776 N N . ASN A 1 101 ? -6.063 4.482 -4.140 1.00 97.56 101 ASN A N 1
ATOM 777 C CA . ASN A 1 101 ? -6.704 5.747 -4.504 1.00 97.56 101 ASN A CA 1
ATOM 778 C C . ASN A 1 101 ? -6.029 6.394 -5.719 1.00 97.56 101 ASN A C 1
ATOM 780 O O . ASN A 1 101 ? -6.713 6.977 -6.560 1.00 97.56 101 ASN A O 1
ATOM 784 N N . TYR A 1 102 ? -4.710 6.246 -5.825 1.00 95.75 102 TYR A N 1
ATOM 785 C CA . TYR A 1 102 ? -3.947 6.520 -7.035 1.00 95.75 102 TYR A CA 1
ATOM 786 C C . TYR A 1 102 ? -2.722 5.606 -7.116 1.00 95.75 102 TYR A C 1
ATOM 788 O O . TYR A 1 102 ? -2.256 5.088 -6.102 1.00 95.75 102 TYR A O 1
ATOM 796 N N . GLU A 1 103 ? -2.199 5.441 -8.327 1.00 96.38 103 GLU A N 1
ATOM 797 C CA . GLU A 1 103 ? -0.897 4.839 -8.611 1.00 96.38 103 GLU A CA 1
ATOM 798 C C . GLU A 1 103 ? -0.162 5.782 -9.574 1.00 96.38 103 GLU A C 1
ATOM 800 O O . GLU A 1 103 ? -0.767 6.256 -10.542 1.00 96.38 103 GLU A O 1
ATOM 805 N N . THR A 1 104 ? 1.103 6.097 -9.300 1.00 95.56 104 THR A N 1
ATOM 806 C CA . THR A 1 104 ? 1.942 6.947 -10.160 1.00 95.56 104 THR A CA 1
ATOM 807 C C . THR A 1 104 ? 3.185 6.190 -10.602 1.00 95.56 104 THR A C 1
ATOM 809 O O . THR A 1 104 ? 3.451 5.092 -10.135 1.00 95.56 104 THR A O 1
ATOM 812 N N . GLN A 1 105 ? 3.962 6.768 -11.515 1.00 95.19 105 GLN A N 1
ATOM 813 C CA . GLN A 1 105 ? 5.251 6.203 -11.911 1.00 95.19 105 GLN A CA 1
ATOM 814 C C . GLN A 1 105 ? 6.421 6.771 -11.095 1.00 95.19 105 GLN A C 1
ATOM 816 O O . GLN A 1 105 ? 7.550 6.338 -11.302 1.00 95.19 105 GLN A O 1
ATOM 821 N N . ASN A 1 106 ? 6.194 7.708 -10.170 1.00 94.38 106 ASN A N 1
ATOM 822 C CA . ASN A 1 106 ? 7.223 8.145 -9.231 1.00 94.38 106 ASN A CA 1
ATOM 823 C C . ASN A 1 106 ? 7.315 7.117 -8.099 1.00 94.38 106 ASN A C 1
ATOM 825 O O . ASN A 1 106 ? 6.374 6.980 -7.328 1.00 94.38 106 ASN A O 1
ATOM 829 N N . VAL A 1 107 ? 8.431 6.395 -7.973 1.00 94.19 107 VAL A N 1
ATOM 830 C CA . VAL A 1 107 ? 8.556 5.336 -6.949 1.00 94.19 107 VAL A CA 1
ATOM 831 C C . VAL A 1 107 ? 8.441 5.891 -5.529 1.00 94.19 107 VAL A C 1
ATOM 833 O O . VAL A 1 107 ? 7.927 5.207 -4.651 1.00 94.19 107 VAL A O 1
ATOM 836 N N . GLU A 1 108 ? 8.847 7.139 -5.306 1.00 93.06 108 GLU A N 1
ATOM 837 C CA . GLU A 1 108 ? 8.750 7.797 -3.997 1.00 93.06 108 GLU A CA 1
ATOM 838 C C . GLU A 1 108 ? 7.340 8.331 -3.678 1.00 93.06 108 GLU A C 1
ATOM 840 O O . GLU A 1 108 ? 7.144 8.924 -2.618 1.00 93.06 108 GLU A O 1
ATOM 845 N N . ASP A 1 109 ? 6.390 8.136 -4.599 1.00 94.06 109 ASP A N 1
ATOM 846 C CA . ASP A 1 109 ? 4.958 8.441 -4.484 1.00 94.06 109 ASP A CA 1
ATOM 847 C C . ASP A 1 109 ? 4.136 7.418 -5.303 1.00 94.06 109 ASP A C 1
ATOM 849 O O . ASP A 1 109 ? 3.257 7.752 -6.105 1.00 94.06 109 ASP A O 1
ATOM 853 N N . ALA A 1 110 ? 4.508 6.136 -5.190 1.00 95.88 110 ALA A N 1
ATOM 854 C CA . ALA A 1 110 ? 4.045 5.100 -6.114 1.00 95.88 110 ALA A CA 1
ATOM 855 C C . ALA A 1 110 ? 2.540 4.842 -5.998 1.00 95.88 110 ALA A C 1
ATOM 857 O O . ALA A 1 110 ? 1.879 4.578 -6.999 1.00 95.88 110 ALA A O 1
ATOM 858 N N . TYR A 1 111 ? 1.996 4.895 -4.782 1.00 97.25 111 TYR A N 1
ATOM 859 C CA . TYR A 1 111 ? 0.579 4.684 -4.508 1.00 97.25 111 TYR A CA 1
ATOM 860 C C . TYR A 1 111 ? 0.162 5.325 -3.182 1.00 97.25 111 TYR A C 1
ATOM 862 O O . TYR A 1 111 ? 0.985 5.520 -2.286 1.00 97.25 111 TYR A O 1
ATOM 870 N N . SER A 1 112 ? -1.147 5.534 -3.022 1.00 97.12 112 SER A N 1
ATOM 871 C CA . SER A 1 112 ? -1.761 5.888 -1.737 1.00 97.12 112 SER A CA 1
ATOM 872 C C . SER A 1 112 ? -3.122 5.216 -1.552 1.00 97.12 112 SER A C 1
ATOM 874 O O . SER A 1 112 ? -3.879 5.025 -2.506 1.00 97.12 112 SER A O 1
ATOM 876 N N . TYR A 1 113 ? -3.447 4.865 -0.311 1.00 97.88 113 TYR A N 1
ATOM 877 C CA . TYR A 1 113 ? -4.747 4.387 0.145 1.00 97.88 113 TYR A CA 1
ATOM 878 C C . TYR A 1 113 ? -5.290 5.331 1.210 1.00 97.88 113 TYR A C 1
ATOM 880 O O . TYR A 1 113 ? -4.658 5.527 2.245 1.00 97.88 113 TYR A O 1
ATOM 888 N N . ILE A 1 114 ? -6.509 5.828 1.010 1.00 97.06 114 ILE A N 1
ATOM 889 C CA . ILE A 1 114 ? -7.231 6.615 2.009 1.00 97.06 114 ILE A CA 1
ATOM 890 C C . ILE A 1 114 ? -8.202 5.698 2.737 1.00 97.06 114 ILE A C 1
ATOM 892 O O . ILE A 1 114 ? -9.236 5.296 2.196 1.00 97.06 114 ILE A O 1
ATOM 896 N N . LEU A 1 115 ? -7.852 5.350 3.970 1.00 96.62 115 LEU A N 1
ATOM 897 C CA . LEU A 1 115 ? -8.623 4.454 4.819 1.00 96.62 115 LEU A CA 1
ATOM 898 C C . LEU A 1 115 ? -9.223 5.231 5.986 1.00 96.62 115 LEU A C 1
ATOM 900 O O . LEU A 1 115 ? -8.664 6.220 6.452 1.00 96.62 115 LEU A O 1
ATOM 904 N N . PHE A 1 116 ? -10.367 4.785 6.484 1.00 95.12 116 PHE A N 1
ATOM 905 C CA . PHE A 1 116 ? -10.964 5.361 7.676 1.00 95.12 116 PHE A CA 1
ATOM 906 C C . PHE A 1 116 ? -11.687 4.324 8.517 1.00 95.12 116 PHE A C 1
ATOM 908 O O . PHE A 1 116 ? -12.156 3.299 8.017 1.00 95.12 116 PHE A O 1
ATOM 915 N N . VAL A 1 117 ? -11.822 4.655 9.795 1.00 93.25 117 VAL A N 1
ATOM 916 C CA . VAL A 1 117 ? -12.668 3.945 10.755 1.00 93.25 117 VAL A CA 1
ATOM 917 C C . VAL A 1 117 ? -13.699 4.906 11.338 1.00 93.25 117 VAL A C 1
ATOM 919 O O . VAL A 1 117 ? -13.471 6.114 11.429 1.00 93.25 117 VAL A O 1
ATOM 922 N N . GLU A 1 118 ? -14.857 4.366 11.710 1.00 89.81 118 GLU A N 1
ATOM 923 C CA . GLU A 1 118 ? -15.988 5.100 12.293 1.00 89.81 118 GLU A CA 1
ATOM 924 C C . GLU A 1 118 ? -16.286 4.543 13.693 1.00 89.81 118 GLU A C 1
ATOM 926 O O . GLU A 1 118 ? -17.132 3.655 13.825 1.00 89.81 118 GLU A O 1
ATOM 931 N N . PRO A 1 119 ? -15.599 5.015 14.747 1.00 80.81 119 PRO A N 1
ATOM 932 C CA . PRO A 1 119 ? -15.938 4.621 16.108 1.00 80.81 119 PRO A CA 1
ATOM 933 C C . PRO A 1 119 ? -17.324 5.166 16.476 1.00 80.81 119 PRO A C 1
ATOM 935 O O . PRO A 1 119 ? -17.670 6.289 16.118 1.00 80.81 119 PRO A O 1
ATOM 938 N N . GLU A 1 120 ? -18.118 4.398 17.228 1.00 76.19 120 GLU A N 1
ATOM 939 C CA . GLU A 1 120 ? -19.527 4.733 17.514 1.00 76.19 120 GLU A CA 1
ATOM 940 C C . GLU A 1 120 ? -19.736 6.111 18.168 1.00 76.19 120 GLU A C 1
ATOM 942 O O . GLU A 1 120 ? -20.810 6.702 18.054 1.00 76.19 120 GLU A O 1
ATOM 947 N N . SER A 1 121 ? -18.724 6.626 18.867 1.00 68.81 121 SER A N 1
ATOM 948 C CA . SER A 1 121 ? -18.801 7.855 19.659 1.00 68.81 121 SER A CA 1
ATOM 949 C C . SER A 1 121 ? -17.876 8.976 19.184 1.00 68.81 121 SER A C 1
ATOM 951 O O . SER A 1 121 ? -17.719 9.956 19.915 1.00 68.81 121 SER A O 1
ATOM 953 N N . SER A 1 122 ? -17.231 8.850 18.022 1.00 74.81 122 SER A N 1
ATOM 954 C CA . SER A 1 122 ? -16.279 9.854 17.537 1.00 74.81 122 SER A CA 1
ATOM 955 C C . SER A 1 122 ? -16.470 10.189 16.065 1.00 74.81 122 SER A C 1
ATOM 957 O O . SER A 1 122 ? -17.199 9.527 15.328 1.00 74.81 122 SER A O 1
ATOM 959 N N . GLU A 1 123 ? -15.786 11.244 15.632 1.00 86.62 123 GLU A N 1
ATOM 960 C CA . GLU A 1 123 ? -15.625 11.520 14.211 1.00 86.62 123 GLU A CA 1
ATOM 961 C C . GLU A 1 123 ? -14.828 10.403 13.524 1.00 86.62 123 GLU A C 1
ATOM 963 O O . GLU A 1 123 ? -14.154 9.594 14.173 1.00 86.62 123 GLU A O 1
ATOM 968 N N . LYS A 1 124 ? -14.925 10.373 12.190 1.00 91.19 124 LYS A N 1
ATOM 969 C CA . LYS A 1 124 ? -14.126 9.483 11.350 1.00 91.19 124 LYS A CA 1
ATOM 970 C C . LYS A 1 124 ? -12.648 9.733 11.596 1.00 91.19 124 LYS A C 1
ATOM 972 O O . LYS A 1 124 ? -12.189 10.869 11.502 1.00 91.19 124 LYS A O 1
ATOM 977 N N . ILE A 1 125 ? -11.907 8.660 11.818 1.00 92.44 125 ILE A N 1
ATOM 978 C CA . ILE A 1 125 ? -10.451 8.714 11.892 1.00 92.44 125 ILE A CA 1
ATOM 979 C C . ILE A 1 125 ? -9.936 8.297 10.523 1.00 92.44 125 ILE A C 1
ATOM 981 O O . ILE A 1 125 ? -10.130 7.149 10.126 1.00 92.44 125 ILE A O 1
ATOM 985 N N . TYR A 1 126 ? -9.321 9.232 9.802 1.00 94.75 126 TYR A N 1
ATOM 986 C CA . TYR A 1 126 ? -8.698 8.968 8.508 1.00 94.75 126 TYR A CA 1
ATOM 987 C C . TYR A 1 126 ? -7.217 8.640 8.679 1.00 94.75 126 TYR A C 1
ATOM 989 O O . TYR A 1 126 ? -6.507 9.301 9.438 1.00 94.75 126 TYR A O 1
ATOM 997 N N . LEU A 1 127 ? -6.765 7.651 7.920 1.00 95.81 127 LEU A N 1
ATOM 998 C CA . LEU A 1 127 ? -5.373 7.269 7.756 1.00 95.81 127 LEU A CA 1
ATOM 999 C C . LEU A 1 127 ? -5.043 7.205 6.269 1.00 95.81 127 LEU A C 1
ATOM 1001 O O . LEU A 1 127 ? -5.891 6.888 5.433 1.00 95.81 127 LEU A O 1
ATOM 1005 N N . GLU A 1 128 ? -3.787 7.473 5.961 1.00 96.75 128 GLU A N 1
ATOM 1006 C CA . GLU A 1 128 ? -3.233 7.321 4.624 1.00 96.75 128 GLU A CA 1
ATOM 1007 C C . GLU A 1 128 ? -2.164 6.236 4.658 1.00 96.75 128 GLU A C 1
ATOM 1009 O O . GLU A 1 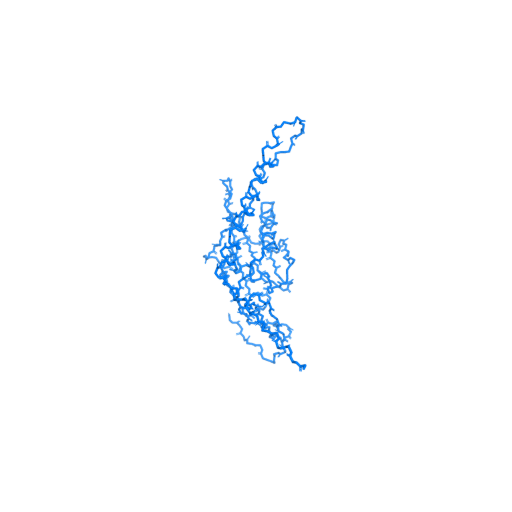128 ? -1.259 6.320 5.482 1.00 96.75 128 GLU A O 1
ATOM 1014 N N . VAL A 1 129 ? -2.248 5.225 3.795 1.00 97.44 129 VAL A N 1
ATOM 1015 C CA . VAL A 1 129 ? -1.163 4.249 3.614 1.00 97.44 129 VAL A CA 1
ATOM 1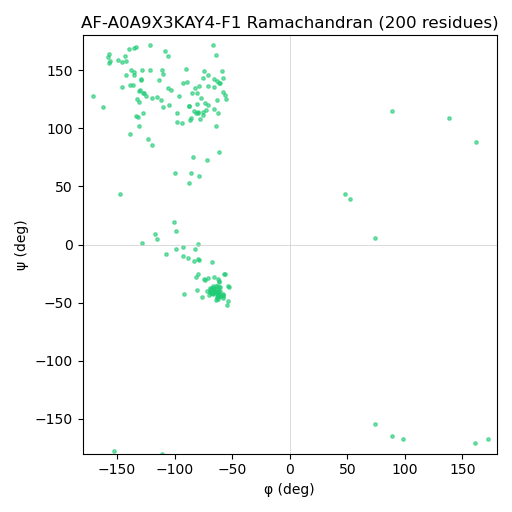016 C C . VAL A 1 129 ? -0.547 4.467 2.247 1.00 97.44 129 VAL A C 1
ATOM 1018 O O . VAL A 1 129 ? -1.241 4.320 1.245 1.00 97.44 129 VAL A O 1
ATOM 1021 N N . TYR A 1 130 ? 0.730 4.816 2.199 1.00 96.69 130 TYR A N 1
ATOM 1022 C CA . TYR A 1 130 ? 1.375 5.294 0.979 1.00 96.69 130 TYR A CA 1
ATOM 1023 C C . TYR A 1 130 ? 2.809 4.782 0.854 1.00 96.69 130 TYR 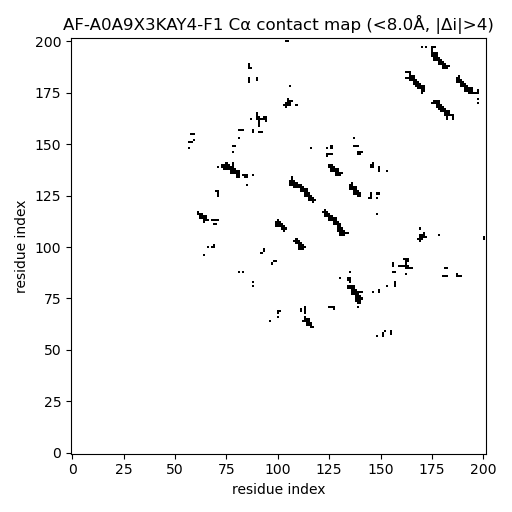A C 1
ATOM 1025 O O . TYR A 1 130 ? 3.436 4.426 1.855 1.00 96.69 130 TYR A O 1
ATOM 1033 N N . GLU A 1 131 ? 3.325 4.763 -0.373 1.00 96.38 131 GLU A N 1
ATOM 1034 C CA . GLU A 1 131 ? 4.757 4.593 -0.634 1.00 96.38 131 GLU A CA 1
ATOM 1035 C C . GLU A 1 131 ? 5.435 5.963 -0.597 1.00 96.38 131 GLU A C 1
ATOM 1037 O O . GLU A 1 131 ? 5.072 6.843 -1.371 1.00 96.38 131 GLU A O 1
ATOM 1042 N N . GLY A 1 132 ? 6.391 6.153 0.313 1.00 91.06 132 GLY A N 1
ATOM 1043 C CA . GLY A 1 132 ? 7.224 7.354 0.368 1.00 91.06 132 GLY A CA 1
ATOM 1044 C C . GLY A 1 132 ? 8.678 7.069 -0.008 1.00 91.06 132 GLY A C 1
ATOM 1045 O O . GLY A 1 132 ? 9.076 5.924 -0.207 1.00 91.06 132 GLY A O 1
ATOM 1046 N N . SER A 1 133 ? 9.523 8.101 0.013 1.00 88.38 133 SER A N 1
ATOM 1047 C CA . SER A 1 133 ? 10.967 7.974 -0.262 1.00 88.38 133 SER A CA 1
ATOM 1048 C C . SER A 1 133 ? 11.714 6.990 0.651 1.00 88.38 133 SER A C 1
ATOM 1050 O O . SER A 1 133 ? 12.737 6.430 0.267 1.00 88.38 133 SER A O 1
ATOM 1052 N N . SER A 1 134 ? 11.212 6.747 1.866 1.00 90.69 134 SER A N 1
ATOM 1053 C CA . SER A 1 134 ? 11.775 5.771 2.809 1.00 90.69 134 SER A CA 1
ATOM 1054 C C . SER A 1 134 ? 11.055 4.418 2.813 1.00 90.69 134 SER A C 1
ATOM 1056 O O . SER A 1 134 ? 11.274 3.631 3.735 1.00 90.69 134 SER A O 1
ATOM 1058 N N . GLY A 1 135 ? 10.183 4.166 1.838 1.00 94.81 135 GLY A N 1
ATOM 1059 C CA . GLY A 1 135 ? 9.340 2.977 1.767 1.00 94.81 135 GLY A CA 1
ATOM 1060 C C . GLY A 1 135 ? 7.910 3.201 2.280 1.00 94.81 135 GLY A C 1
ATOM 1061 O O . GLY A 1 135 ? 7.489 4.347 2.489 1.00 94.81 135 GLY A O 1
ATOM 1062 N N . PRO A 1 136 ? 7.153 2.112 2.495 1.00 97.50 136 PRO A N 1
ATOM 1063 C CA . PRO A 1 136 ? 5.738 2.174 2.830 1.00 97.50 136 PRO A CA 1
ATOM 1064 C C . PRO A 1 136 ? 5.487 2.692 4.253 1.00 97.50 136 PRO A C 1
ATOM 1066 O O . PRO A 1 136 ? 6.130 2.278 5.223 1.00 97.50 136 PRO A O 1
ATOM 1069 N N . ALA A 1 137 ? 4.501 3.574 4.395 1.00 97.25 137 ALA A N 1
ATOM 1070 C CA . ALA A 1 137 ? 4.199 4.260 5.646 1.00 97.25 137 ALA A CA 1
ATOM 1071 C C . ALA A 1 137 ? 2.700 4.466 5.875 1.00 97.25 137 ALA A C 1
ATOM 1073 O O . ALA A 1 137 ? 1.894 4.417 4.947 1.00 97.25 137 ALA A O 1
ATOM 1074 N N . ILE A 1 138 ? 2.345 4.735 7.134 1.00 97.00 138 ILE A N 1
ATOM 1075 C CA . ILE A 1 138 ? 1.012 5.174 7.548 1.00 97.00 138 ILE A CA 1
ATOM 1076 C C . ILE A 1 138 ? 1.095 6.624 8.037 1.00 97.00 138 ILE A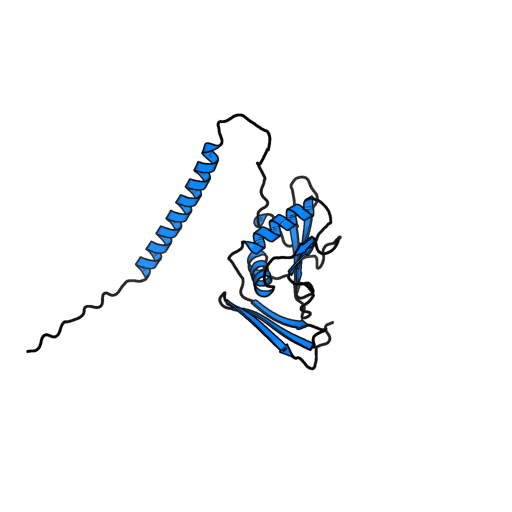 C 1
ATOM 1078 O O . ILE A 1 138 ? 1.865 6.949 8.945 1.00 97.00 138 ILE A O 1
ATOM 1082 N N . GLY A 1 139 ? 0.286 7.494 7.442 1.00 95.38 139 GLY A N 1
ATOM 1083 C CA . GLY A 1 139 ? 0.057 8.880 7.836 1.00 95.38 139 GLY A CA 1
ATOM 1084 C C . GLY A 1 139 ? -1.306 9.080 8.500 1.00 95.38 139 GLY A C 1
ATOM 1085 O O . GLY A 1 139 ? -2.213 8.255 8.381 1.00 95.38 139 GLY A O 1
ATOM 1086 N N . GLY A 1 140 ? -1.450 10.196 9.212 1.00 94.25 140 GLY A N 1
ATOM 1087 C CA . GLY A 1 140 ? -2.681 10.561 9.912 1.00 94.25 140 GLY A CA 1
ATOM 1088 C C . GLY A 1 140 ? -2.511 11.797 10.794 1.00 94.25 140 GLY A C 1
ATOM 1089 O O . GLY A 1 140 ? -1.506 12.517 10.719 1.00 94.25 140 GLY A O 1
ATOM 1090 N N . LEU A 1 141 ? -3.491 12.048 11.664 1.00 92.62 141 LEU A N 1
ATOM 1091 C CA . LEU A 1 141 ? -3.394 13.112 12.662 1.00 92.62 141 LEU A CA 1
ATOM 1092 C C . LEU A 1 141 ? -2.446 12.717 13.802 1.00 92.62 141 LEU A C 1
ATOM 1094 O O . LEU A 1 141 ? -2.334 11.560 14.192 1.00 92.62 141 LEU A O 1
ATOM 1098 N N . LYS A 1 142 ? -1.787 13.711 14.404 1.00 89.94 142 LYS A N 1
ATOM 1099 C CA . LYS A 1 142 ? -0.892 13.515 15.563 1.00 89.94 142 LYS A CA 1
ATOM 1100 C C . LYS A 1 142 ? -1.691 13.536 16.868 1.00 89.94 142 LYS A C 1
ATOM 1102 O O . LYS A 1 142 ? -1.505 14.422 17.700 1.00 89.94 142 LYS A O 1
ATOM 1107 N N . ASN A 1 143 ? -2.610 12.586 17.012 1.00 90.44 143 ASN A N 1
ATOM 1108 C CA . ASN A 1 143 ? -3.421 12.376 18.212 1.00 90.44 143 ASN A CA 1
ATOM 1109 C C . ASN A 1 143 ? -3.450 10.889 18.606 1.00 90.44 143 ASN A C 1
ATOM 1111 O O . ASN A 1 143 ? -2.960 10.028 17.875 1.00 90.44 143 ASN A O 1
ATOM 1115 N N . ALA A 1 144 ? -3.979 10.606 19.797 1.00 90.88 144 ALA A N 1
ATOM 1116 C CA . ALA A 1 144 ? -3.985 9.258 20.351 1.00 90.88 144 ALA A CA 1
ATOM 1117 C C . ALA A 1 144 ? -4.883 8.309 19.545 1.00 90.88 144 ALA A C 1
ATOM 1119 O O . ALA A 1 144 ? -4.501 7.160 19.334 1.00 90.88 144 ALA A O 1
ATOM 1120 N N . GLU A 1 145 ? -6.032 8.787 19.055 1.00 90.69 145 GLU A N 1
ATOM 1121 C CA . GLU A 1 145 ? -6.959 7.943 18.300 1.00 90.69 145 GLU A CA 1
ATOM 1122 C C . GLU A 1 145 ? -6.369 7.500 16.952 1.00 90.69 145 GLU A C 1
ATOM 1124 O O . GLU A 1 145 ? -6.462 6.328 16.589 1.00 90.69 145 GLU A O 1
ATOM 1129 N N . SER A 1 146 ? -5.707 8.408 16.230 1.00 92.38 146 SER A N 1
ATOM 1130 C CA . SER A 1 146 ? -5.057 8.086 14.951 1.00 92.38 146 SER A CA 1
ATOM 1131 C C . SER A 1 146 ? -3.850 7.181 15.144 1.00 92.38 146 SER A C 1
ATOM 1133 O O . SER A 1 146 ? -3.643 6.281 14.338 1.00 92.38 146 SER A O 1
ATOM 1135 N N . LEU A 1 147 ? -3.075 7.375 16.218 1.00 93.19 147 LEU A N 1
ATOM 1136 C CA . LEU A 1 147 ? -1.959 6.486 16.538 1.00 93.19 147 LEU A CA 1
ATOM 1137 C C . LEU A 1 147 ? -2.454 5.061 16.817 1.00 93.19 147 LEU A C 1
ATOM 1139 O O . LEU A 1 147 ? -1.936 4.119 16.227 1.00 93.19 147 LEU A O 1
ATOM 1143 N N . GLN A 1 148 ? -3.496 4.907 17.637 1.00 92.19 148 GLN A N 1
ATOM 1144 C CA . GLN A 1 148 ? -4.079 3.599 17.946 1.00 92.19 148 GLN A CA 1
ATOM 1145 C C . GLN A 1 148 ? -4.651 2.912 16.694 1.00 92.19 148 GLN A C 1
ATOM 1147 O O . GLN A 1 148 ? -4.443 1.712 16.480 1.00 92.19 148 GLN A O 1
ATOM 1152 N N . ALA A 1 149 ? -5.356 3.665 15.845 1.00 93.06 149 ALA A N 1
ATOM 1153 C CA . ALA A 1 149 ? -5.864 3.148 14.578 1.00 93.06 149 ALA A CA 1
ATOM 1154 C C . ALA A 1 149 ? -4.713 2.729 13.644 1.00 93.06 149 ALA A C 1
ATOM 1156 O O . ALA A 1 149 ? -4.778 1.661 13.036 1.00 93.06 149 ALA A O 1
ATOM 1157 N N . ALA A 1 150 ? -3.638 3.519 13.570 1.00 95.25 150 ALA A N 1
ATOM 1158 C CA . ALA A 1 150 ? -2.469 3.220 12.749 1.00 95.25 150 ALA A CA 1
ATOM 1159 C C . ALA A 1 150 ? -1.700 1.983 13.242 1.00 95.25 150 ALA A C 1
ATOM 1161 O O . ALA A 1 150 ? -1.339 1.144 12.423 1.00 95.25 150 ALA A O 1
ATOM 1162 N N . GLU A 1 151 ? -1.516 1.808 14.554 1.00 94.88 151 GLU A N 1
ATOM 1163 C CA . GLU A 1 151 ? -0.887 0.606 15.130 1.00 94.88 151 GLU A CA 1
ATOM 1164 C C . GLU A 1 151 ? -1.695 -0.657 14.806 1.00 94.88 151 GLU A C 1
ATOM 1166 O O . GLU A 1 151 ? -1.136 -1.690 14.426 1.00 94.88 151 GLU A O 1
ATOM 1171 N N . THR A 1 152 ? -3.023 -0.557 14.895 1.00 94.38 152 THR A N 1
ATOM 1172 C CA . THR A 1 152 ? -3.926 -1.657 14.538 1.00 94.38 152 THR A CA 1
ATOM 1173 C C . THR A 1 152 ? -3.823 -1.981 13.047 1.00 94.38 152 THR A C 1
ATOM 1175 O O . THR A 1 152 ? -3.646 -3.141 12.675 1.00 94.38 152 THR A O 1
ATOM 1178 N N . LEU A 1 153 ? -3.881 -0.964 12.185 1.00 96.38 153 LEU A N 1
ATOM 1179 C CA . LEU A 1 153 ? -3.776 -1.129 10.737 1.00 96.38 153 LEU A CA 1
ATOM 1180 C C . LEU A 1 153 ? -2.423 -1.719 10.319 1.00 96.38 153 LEU A C 1
ATOM 1182 O O . LEU A 1 153 ? -2.393 -2.658 9.526 1.00 96.38 153 LEU A O 1
ATOM 1186 N N . LYS A 1 154 ? -1.317 -1.222 10.890 1.00 97.06 154 LYS A N 1
ATOM 1187 C CA . LYS A 1 154 ? 0.039 -1.747 10.674 1.00 97.06 154 LYS A CA 1
ATOM 1188 C C . LYS A 1 154 ? 0.090 -3.238 10.977 1.00 97.06 154 LYS A C 1
ATOM 1190 O O . LYS A 1 154 ? 0.472 -4.016 10.108 1.00 97.06 154 LYS A O 1
ATOM 1195 N N . LYS A 1 155 ? -0.376 -3.644 12.161 1.00 95.56 155 LYS A N 1
ATOM 1196 C CA . LYS A 1 155 ? -0.411 -5.055 12.558 1.00 95.56 155 LYS A CA 1
ATOM 1197 C C . LYS A 1 155 ? -1.225 -5.906 11.580 1.00 95.56 155 LYS A C 1
ATOM 1199 O O . LYS A 1 155 ? -0.771 -6.970 11.176 1.00 95.56 155 LYS A O 1
ATOM 1204 N N . LEU A 1 156 ? -2.398 -5.431 11.160 1.00 94.00 156 LEU A N 1
ATOM 1205 C CA . LEU A 1 156 ? -3.249 -6.148 10.204 1.00 94.00 156 LEU A CA 1
ATOM 1206 C C . LEU A 1 156 ? -2.566 -6.344 8.843 1.00 94.00 156 LEU A C 1
ATOM 1208 O O . LEU A 1 156 ? -2.639 -7.432 8.274 1.00 94.00 156 LEU A O 1
ATOM 1212 N N . ILE A 1 157 ? -1.885 -5.317 8.330 1.00 96.56 157 ILE A N 1
ATOM 1213 C CA . ILE A 1 157 ? -1.137 -5.403 7.069 1.00 96.56 157 ILE A CA 1
ATOM 1214 C C . ILE A 1 157 ? 0.083 -6.327 7.228 1.00 96.56 157 ILE A C 1
ATOM 1216 O O . ILE A 1 157 ? 0.374 -7.136 6.349 1.00 96.56 157 ILE A O 1
ATOM 1220 N N . GLU A 1 158 ? 0.799 -6.250 8.346 1.00 96.62 158 GLU A N 1
ATOM 1221 C CA . GLU A 1 158 ? 2.024 -7.022 8.600 1.00 96.62 158 GLU A CA 1
ATOM 1222 C C . GLU A 1 158 ? 1.782 -8.499 8.905 1.00 96.62 158 GLU A C 1
ATOM 1224 O O . GLU A 1 158 ? 2.607 -9.346 8.549 1.00 96.62 158 GLU A O 1
ATOM 1229 N N . GLU A 1 159 ? 0.638 -8.831 9.489 1.00 95.06 159 GLU A N 1
ATOM 1230 C CA . GLU A 1 159 ? 0.260 -10.209 9.802 1.00 95.06 159 GLU A CA 1
ATOM 1231 C C . GLU A 1 159 ? -0.571 -10.871 8.689 1.00 95.06 159 GLU A C 1
ATOM 1233 O O . GLU A 1 159 ? -0.770 -12.084 8.725 1.00 95.06 159 GLU A O 1
ATOM 1238 N N . SER A 1 160 ? -1.035 -10.120 7.679 1.00 93.75 160 SER A N 1
ATOM 1239 C CA . SER A 1 160 ? -1.780 -10.690 6.547 1.00 93.75 160 SER A CA 1
ATOM 1240 C C . SER A 1 160 ? -0.920 -11.664 5.739 1.00 93.75 160 SER A C 1
ATOM 1242 O O . SER A 1 160 ? 0.133 -11.303 5.223 1.00 93.75 160 SER A O 1
ATOM 1244 N N . GLU A 1 161 ? -1.379 -12.902 5.568 1.00 93.62 161 GLU A N 1
ATOM 1245 C CA . GLU A 1 161 ? -0.691 -13.893 4.725 1.00 93.62 161 GLU A CA 1
ATOM 1246 C C . GLU A 1 161 ? -1.007 -13.710 3.233 1.00 93.62 161 GLU A C 1
ATOM 1248 O O . GLU A 1 161 ? -0.184 -14.035 2.379 1.00 93.62 161 GLU A O 1
ATOM 1253 N N . GLU A 1 162 ? -2.185 -13.169 2.923 1.00 95.44 162 GLU A N 1
ATOM 1254 C CA . GLU A 1 162 ? -2.676 -13.027 1.555 1.00 95.44 162 GLU A CA 1
ATOM 1255 C C . GLU A 1 162 ? -2.025 -11.834 0.848 1.00 95.44 162 GLU A C 1
ATOM 1257 O O . GLU A 1 162 ? -1.926 -10.735 1.402 1.00 95.44 162 GLU A O 1
ATOM 1262 N N . VAL A 1 163 ? -1.631 -12.054 -0.407 1.00 97.56 163 VAL A N 1
ATOM 1263 C CA . VAL A 1 163 ? -1.115 -11.039 -1.330 1.00 97.56 163 VAL A CA 1
ATOM 1264 C C . VAL A 1 163 ? -1.868 -11.124 -2.650 1.00 97.56 163 VAL A C 1
ATOM 1266 O O . VAL A 1 163 ? -2.190 -12.214 -3.121 1.00 97.56 163 VAL A O 1
ATOM 1269 N N . ALA A 1 164 ? -2.149 -9.976 -3.256 1.00 98.44 164 ALA A N 1
ATOM 1270 C CA . ALA A 1 164 ? -2.697 -9.919 -4.599 1.00 98.44 164 ALA A CA 1
ATOM 1271 C C . ALA A 1 164 ? -1.557 -9.870 -5.616 1.00 98.44 164 ALA A C 1
ATOM 1273 O O . ALA A 1 164 ? -0.571 -9.158 -5.420 1.00 98.44 164 ALA A O 1
ATOM 1274 N N . ASP A 1 165 ? -1.728 -10.590 -6.720 1.00 98.62 165 ASP A N 1
ATOM 1275 C CA . ASP A 1 165 ? -0.867 -10.443 -7.885 1.00 98.62 165 ASP A CA 1
ATOM 1276 C C . ASP A 1 165 ? -1.044 -9.048 -8.493 1.00 98.62 165 ASP A C 1
ATOM 1278 O O . ASP A 1 165 ? -2.166 -8.562 -8.668 1.00 98.62 165 ASP A O 1
ATOM 1282 N N . TYR A 1 166 ? 0.071 -8.414 -8.839 1.00 98.56 166 TYR A N 1
ATOM 1283 C CA . TYR A 1 166 ? 0.095 -7.117 -9.504 1.00 98.56 166 TYR A CA 1
ATOM 1284 C C . TYR A 1 166 ? 1.417 -6.922 -10.247 1.00 98.56 166 TYR A C 1
ATOM 1286 O O . TYR A 1 166 ? 2.403 -7.616 -9.993 1.00 98.56 166 TYR A O 1
ATOM 1294 N N . GLN A 1 167 ? 1.437 -5.950 -11.152 1.00 98.44 167 GLN A N 1
ATOM 1295 C CA . GLN A 1 167 ? 2.636 -5.500 -11.844 1.00 98.44 167 GLN A CA 1
ATOM 1296 C C . GLN A 1 167 ? 2.707 -3.982 -11.748 1.00 98.44 167 GLN A C 1
ATOM 1298 O O . GLN A 1 167 ? 1.720 -3.306 -12.018 1.00 98.44 167 GLN A O 1
ATOM 1303 N N . TYR A 1 168 ? 3.883 -3.475 -11.401 1.00 98.12 168 TYR A N 1
ATOM 1304 C CA . TYR A 1 168 ? 4.180 -2.057 -11.300 1.00 98.12 168 TYR A CA 1
ATOM 1305 C C . TYR A 1 168 ? 5.453 -1.720 -12.078 1.00 98.12 168 TYR A C 1
ATOM 1307 O O . TYR A 1 168 ? 6.428 -2.481 -12.075 1.00 98.12 168 TYR A O 1
ATOM 1315 N N . GLU A 1 169 ? 5.435 -0.556 -12.718 1.00 97.12 169 GLU A N 1
ATOM 1316 C CA . GLU A 1 169 ? 6.578 0.054 -13.381 1.00 97.12 169 GLU A CA 1
ATOM 1317 C C . GLU A 1 169 ? 6.665 1.524 -12.964 1.00 97.12 169 GLU A C 1
ATOM 1319 O O . GLU A 1 169 ? 5.705 2.273 -13.138 1.00 97.12 169 GLU A O 1
ATOM 1324 N N . GLY A 1 170 ? 7.820 1.933 -12.446 1.00 95.31 170 GLY A N 1
ATOM 1325 C CA . GLY A 1 170 ? 8.058 3.302 -12.002 1.00 95.31 170 GLY A CA 1
ATOM 1326 C C . GLY A 1 170 ? 9.529 3.685 -12.078 1.00 95.31 170 GLY A C 1
ATOM 1327 O O . GLY A 1 170 ? 10.362 2.902 -12.530 1.00 95.31 170 GLY A O 1
ATOM 1328 N N . TYR A 1 171 ? 9.843 4.897 -11.645 1.00 94.94 171 TYR A N 1
ATOM 1329 C CA . TYR A 1 171 ? 11.148 5.518 -11.774 1.00 94.94 171 TYR A CA 1
ATOM 1330 C C . TYR A 1 171 ? 11.555 6.204 -10.470 1.00 94.94 171 TYR A C 1
ATOM 1332 O O . TYR A 1 171 ? 10.751 6.896 -9.842 1.00 94.94 171 TYR A O 1
ATOM 1340 N N . TYR A 1 172 ? 12.819 6.034 -10.089 1.00 91.25 172 TYR A N 1
ATOM 1341 C CA . TYR A 1 172 ? 13.480 6.899 -9.117 1.00 91.25 172 TYR A CA 1
ATOM 1342 C C . TYR A 1 172 ? 14.068 8.092 -9.863 1.00 91.25 172 TYR A C 1
ATOM 1344 O O . TYR A 1 172 ? 15.066 7.947 -10.574 1.00 91.25 172 TYR A O 1
ATOM 1352 N N . LEU A 1 173 ? 13.442 9.260 -9.696 1.00 85.81 173 LEU A N 1
ATOM 1353 C CA . LEU A 1 173 ? 13.797 10.487 -10.417 1.00 85.81 173 LEU A CA 1
ATOM 1354 C C . LEU A 1 173 ? 15.239 10.932 -10.148 1.00 85.81 173 LEU A C 1
ATOM 1356 O O . LEU A 1 173 ? 15.926 11.391 -11.052 1.00 85.81 173 LEU A O 1
ATOM 1360 N N . ASP A 1 174 ? 15.703 10.747 -8.915 1.00 86.50 174 ASP A N 1
ATOM 1361 C CA . ASP A 1 174 ? 17.027 11.195 -8.480 1.00 86.50 174 ASP A CA 1
ATOM 1362 C C . ASP A 1 174 ? 18.155 10.211 -8.834 1.00 86.50 174 ASP A C 1
ATOM 1364 O O . ASP A 1 174 ? 19.335 10.554 -8.724 1.00 86.50 174 ASP A O 1
ATOM 1368 N N . LEU A 1 175 ? 17.810 8.976 -9.217 1.00 87.12 175 LEU A N 1
ATOM 1369 C CA . LEU A 1 175 ? 18.763 7.880 -9.430 1.00 87.12 175 LEU A CA 1
ATOM 1370 C C . LEU A 1 175 ? 18.828 7.398 -10.881 1.00 87.12 175 LEU A C 1
ATOM 1372 O O . LEU A 1 175 ? 19.510 6.403 -11.136 1.00 87.12 175 LEU A O 1
ATOM 1376 N N . ASP A 1 176 ? 18.115 8.042 -11.812 1.00 89.69 176 ASP A N 1
ATOM 1377 C CA . ASP A 1 176 ? 18.047 7.622 -13.219 1.00 89.69 176 ASP A CA 1
ATOM 1378 C C . ASP A 1 176 ? 17.756 6.121 -13.338 1.00 89.69 176 ASP A C 1
ATOM 1380 O O . ASP A 1 176 ? 18.422 5.384 -14.062 1.00 89.69 176 ASP A O 1
ATOM 1384 N N . SER A 1 177 ? 16.810 5.630 -12.534 1.00 93.88 177 SER A N 1
ATOM 1385 C CA . SER A 1 177 ? 16.566 4.197 -12.374 1.00 93.88 177 SER A CA 1
ATOM 1386 C C . SER A 1 177 ? 15.109 3.864 -12.625 1.00 93.88 177 SER A C 1
ATOM 1388 O O . SER A 1 177 ? 14.206 4.485 -12.068 1.00 93.88 177 SER A O 1
ATOM 1390 N N . LYS A 1 178 ? 14.887 2.854 -13.459 1.00 95.94 178 LYS A N 1
ATOM 1391 C CA . LYS A 1 178 ? 13.588 2.256 -13.725 1.00 95.94 178 LYS A CA 1
ATOM 1392 C C . LYS A 1 178 ? 13.411 1.027 -12.842 1.00 95.94 178 LYS A C 1
ATOM 1394 O O . LYS A 1 178 ? 14.234 0.111 -12.845 1.00 95.94 178 LYS A O 1
ATOM 1399 N N . ILE A 1 179 ? 12.294 0.993 -12.132 1.00 96.56 179 ILE A N 1
ATOM 1400 C CA . ILE A 1 179 ? 11.858 -0.111 -11.291 1.00 96.56 179 ILE A CA 1
ATOM 1401 C C . ILE A 1 179 ? 10.764 -0.887 -12.009 1.00 96.56 179 ILE A C 1
ATOM 1403 O O . ILE A 1 179 ? 9.807 -0.324 -12.537 1.00 96.56 179 ILE A O 1
ATOM 1407 N N . THR A 1 180 ? 10.886 -2.208 -12.012 1.00 97.75 180 THR A N 1
ATOM 1408 C CA . THR A 1 180 ? 9.819 -3.129 -12.406 1.00 97.75 180 THR A CA 1
ATOM 1409 C C . THR A 1 180 ? 9.645 -4.146 -11.295 1.00 97.75 180 THR A C 1
ATOM 1411 O O . THR A 1 180 ? 10.532 -4.958 -11.038 1.00 97.75 180 THR A O 1
ATOM 1414 N N . MET A 1 181 ? 8.503 -4.102 -10.621 1.00 98.06 181 MET A N 1
ATOM 1415 C CA . MET A 1 181 ? 8.227 -4.956 -9.468 1.00 98.06 181 MET A CA 1
ATOM 1416 C C . MET A 1 181 ? 6.794 -5.470 -9.486 1.00 98.06 181 MET A C 1
ATOM 1418 O O . MET A 1 181 ? 5.968 -5.021 -10.282 1.00 98.06 181 MET A O 1
ATOM 1422 N N . GLY A 1 182 ? 6.501 -6.439 -8.631 1.00 98.38 182 GLY A N 1
ATOM 1423 C CA . GLY A 1 182 ? 5.162 -6.992 -8.526 1.00 98.38 182 GLY A CA 1
ATOM 1424 C C . GLY A 1 182 ? 5.129 -8.350 -7.857 1.00 98.38 182 GLY A C 1
ATOM 1425 O O . GLY A 1 182 ? 6.132 -8.843 -7.338 1.00 98.38 182 GLY A O 1
ATOM 1426 N N . ILE A 1 183 ? 3.958 -8.969 -7.908 1.00 98.75 183 ILE A N 1
ATOM 1427 C CA . ILE A 1 183 ? 3.725 -10.336 -7.453 1.00 98.75 183 ILE A CA 1
ATOM 1428 C C . ILE A 1 183 ? 3.054 -11.092 -8.591 1.00 98.75 183 ILE A C 1
ATOM 1430 O O . ILE A 1 183 ? 2.090 -10.612 -9.189 1.00 98.75 183 ILE A O 1
ATOM 1434 N N . LYS A 1 184 ? 3.590 -12.271 -8.902 1.00 98.19 184 LYS A N 1
ATOM 1435 C CA . LYS A 1 184 ? 3.072 -13.152 -9.943 1.00 98.19 184 LYS A CA 1
ATOM 1436 C C . LYS A 1 184 ? 2.931 -14.565 -9.407 1.00 98.19 184 LYS A C 1
ATOM 1438 O O . LYS A 1 184 ? 3.920 -15.158 -8.977 1.00 98.19 184 LYS A O 1
ATOM 1443 N N . ASP A 1 185 ? 1.721 -15.104 -9.475 1.00 96.88 185 ASP A N 1
ATOM 1444 C CA . ASP A 1 185 ? 1.355 -16.405 -8.925 1.00 96.88 185 ASP A CA 1
ATOM 1445 C C . ASP A 1 185 ? 1.766 -16.527 -7.439 1.00 96.88 185 ASP A C 1
ATOM 1447 O O . ASP A 1 185 ? 2.280 -17.561 -7.000 1.00 96.88 185 ASP A O 1
ATOM 1451 N N . GLY A 1 186 ? 1.597 -15.441 -6.671 1.00 94.88 186 GLY A N 1
ATOM 1452 C CA . GLY A 1 186 ? 2.006 -15.341 -5.264 1.00 94.88 186 GLY A CA 1
A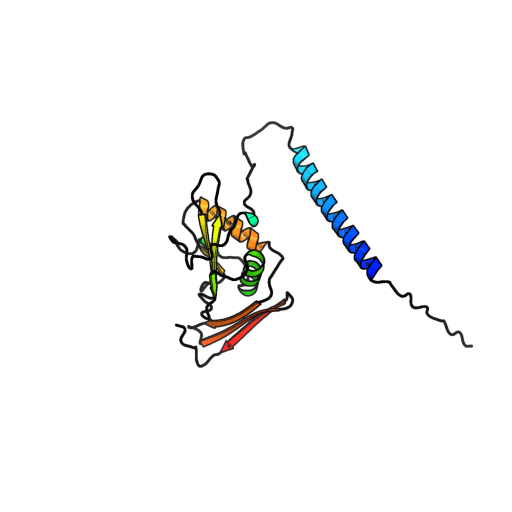TOM 1453 C C . GLY A 1 186 ? 3.516 -15.201 -5.020 1.00 94.88 186 GLY A C 1
ATOM 1454 O O . GLY A 1 186 ? 3.949 -15.222 -3.868 1.00 94.88 186 GLY A O 1
ATOM 1455 N N . VAL A 1 187 ? 4.337 -15.064 -6.068 1.00 97.44 187 VAL A N 1
ATOM 1456 C CA . VAL A 1 187 ? 5.796 -14.912 -5.958 1.00 97.44 187 VAL A CA 1
ATOM 1457 C C . VAL A 1 187 ? 6.204 -13.458 -6.233 1.00 97.44 187 VAL A C 1
ATOM 1459 O O . VAL A 1 187 ? 5.947 -12.966 -7.336 1.00 97.44 187 VAL A O 1
ATOM 1462 N N . PRO A 1 188 ? 6.854 -12.763 -5.280 1.00 98.00 188 PRO A N 1
ATOM 1463 C CA . PRO A 1 188 ? 7.328 -11.399 -5.489 1.00 98.00 188 PRO A CA 1
ATOM 1464 C C . PRO A 1 188 ? 8.511 -11.354 -6.462 1.00 98.00 188 PRO A C 1
ATOM 1466 O O . PRO A 1 188 ? 9.361 -12.250 -6.480 1.00 98.00 188 PRO A O 1
ATOM 1469 N N . TYR A 1 189 ? 8.590 -10.285 -7.249 1.00 98.31 189 TYR A N 1
ATOM 1470 C CA . TYR A 1 189 ? 9.742 -9.956 -8.082 1.00 98.31 189 TYR A CA 1
ATOM 1471 C C . TYR A 1 189 ? 10.052 -8.457 -8.008 1.00 98.31 189 TYR A C 1
ATOM 1473 O O . TYR A 1 189 ? 9.162 -7.625 -7.837 1.00 98.31 189 TYR A O 1
ATOM 1481 N N . TYR A 1 190 ? 11.330 -8.127 -8.170 1.00 97.62 190 TYR A N 1
ATOM 1482 C CA . TYR A 1 190 ? 11.846 -6.763 -8.220 1.00 97.62 190 TYR A CA 1
ATOM 1483 C C . TYR A 1 190 ? 13.026 -6.722 -9.191 1.00 97.62 190 TYR A C 1
ATOM 1485 O O . TYR A 1 190 ? 13.889 -7.604 -9.163 1.00 97.62 190 TYR A O 1
ATOM 1493 N N . ASN A 1 191 ? 13.055 -5.709 -10.045 1.00 97.25 191 ASN A N 1
ATOM 1494 C CA . ASN A 1 191 ? 14.161 -5.397 -10.932 1.00 97.25 191 ASN A CA 1
ATOM 1495 C C . ASN A 1 191 ? 14.375 -3.887 -10.946 1.00 97.25 191 ASN A C 1
ATOM 1497 O O . ASN A 1 191 ? 13.417 -3.126 -11.064 1.00 97.25 191 ASN A O 1
ATOM 1501 N N . GLU A 1 192 ? 15.636 -3.491 -10.887 1.00 95.88 192 GLU A N 1
ATOM 1502 C CA . GLU A 1 192 ? 16.083 -2.112 -11.008 1.00 95.88 192 GLU A CA 1
ATOM 1503 C C . GLU A 1 192 ? 17.111 -2.048 -12.130 1.00 95.88 192 GLU A C 1
ATOM 1505 O O . GLU A 1 192 ? 18.062 -2.835 -12.165 1.00 95.88 192 GLU A O 1
ATOM 1510 N N . GLU A 1 193 ? 16.897 -1.136 -13.067 1.00 95.62 193 GLU A N 1
ATOM 1511 C CA . GLU A 1 193 ? 17.792 -0.913 -14.193 1.00 95.62 193 GLU A CA 1
ATOM 1512 C C . GLU A 1 193 ? 18.021 0.577 -14.413 1.00 95.62 193 GLU A C 1
ATOM 1514 O O . GLU A 1 193 ? 17.129 1.397 -14.214 1.00 95.62 193 GLU A O 1
ATOM 1519 N N . PHE A 1 194 ? 19.229 0.928 -14.845 1.00 93.62 194 PHE A N 1
ATOM 1520 C CA . PHE A 1 194 ? 19.546 2.299 -15.219 1.00 93.62 194 PHE A CA 1
ATOM 1521 C C . PHE A 1 194 ? 18.704 2.743 -16.426 1.00 93.62 194 PHE A C 1
ATOM 1523 O O . PHE A 1 194 ? 18.499 1.978 -17.372 1.00 93.62 194 PHE A O 1
ATOM 1530 N N . CYS A 1 195 ? 18.253 3.990 -16.402 1.00 88.62 195 CYS A N 1
ATOM 1531 C CA . CYS A 1 195 ? 17.375 4.599 -17.382 1.00 88.62 195 CYS A CA 1
ATOM 1532 C C . CYS A 1 195 ? 17.933 5.966 -17.795 1.00 88.62 195 CYS A C 1
ATOM 1534 O O . CYS A 1 195 ? 17.907 6.913 -17.021 1.00 88.62 195 CYS A O 1
ATOM 1536 N N . GLU A 1 196 ? 18.430 6.069 -19.032 1.00 81.38 196 GLU A N 1
ATOM 1537 C CA . GLU A 1 196 ? 19.029 7.308 -19.559 1.00 81.38 196 GLU A CA 1
ATOM 1538 C C . GLU A 1 196 ? 18.025 8.461 -19.703 1.00 81.38 196 GLU A C 1
ATOM 1540 O O . GLU A 1 196 ? 18.411 9.626 -19.643 1.00 81.38 196 GLU A O 1
ATOM 1545 N N . GLU A 1 197 ? 16.747 8.142 -19.919 1.00 83.44 197 GLU A N 1
ATOM 1546 C CA . GLU A 1 197 ? 15.682 9.120 -20.131 1.00 83.44 197 GLU A CA 1
ATOM 1547 C C . GLU A 1 197 ? 14.498 8.794 -19.220 1.00 83.44 197 GLU A C 1
ATOM 1549 O O . GLU A 1 197 ? 13.701 7.896 -19.506 1.00 83.44 197 GLU A O 1
ATOM 1554 N N . ILE A 1 198 ? 14.373 9.545 -18.125 1.00 81.75 198 ILE A N 1
ATOM 1555 C CA . ILE A 1 198 ? 13.191 9.487 -17.269 1.00 81.75 198 ILE A CA 1
ATOM 1556 C C . ILE A 1 198 ? 12.052 10.264 -17.951 1.00 81.75 198 ILE A C 1
ATOM 1558 O O . ILE A 1 198 ? 12.246 11.432 -18.308 1.00 81.75 198 ILE A O 1
ATOM 1562 N N . PRO A 1 199 ? 10.870 9.653 -18.150 1.00 80.31 199 PRO A N 1
ATOM 1563 C CA . PRO A 1 199 ? 9.705 10.364 -18.663 1.00 80.31 199 PRO A CA 1
ATOM 1564 C C . PRO A 1 199 ? 9.320 11.551 -17.769 1.00 80.31 199 PRO A C 1
ATOM 1566 O O . PRO A 1 199 ? 9.393 11.469 -16.548 1.00 80.31 199 PRO A O 1
ATOM 1569 N N . ASP A 1 200 ? 8.862 12.644 -18.378 1.00 78.19 200 ASP A N 1
ATOM 1570 C CA . ASP A 1 200 ? 8.260 13.757 -17.641 1.00 78.19 200 ASP A CA 1
ATOM 1571 C C . ASP A 1 200 ? 6.846 13.345 -17.198 1.00 78.19 200 ASP A C 1
ATOM 1573 O O . ASP A 1 200 ? 5.965 13.124 -18.040 1.00 78.19 200 ASP A O 1
ATOM 1577 N N . PHE A 1 201 ? 6.642 13.169 -15.892 1.00 69.31 201 PHE A N 1
ATOM 1578 C CA . PHE A 1 201 ? 5.351 12.781 -15.323 1.00 69.31 201 PHE A CA 1
ATOM 1579 C C . PHE A 1 201 ? 4.526 14.047 -15.051 1.00 69.31 201 PHE A C 1
ATOM 1581 O O . PHE A 1 201 ? 4.956 14.917 -14.295 1.00 69.31 201 PHE A O 1
ATOM 1588 N N . GLN A 1 202 ? 3.362 14.161 -15.704 1.00 54.75 202 GLN A N 1
ATOM 1589 C CA . GLN A 1 202 ? 2.413 15.272 -15.522 1.00 54.75 202 GLN A CA 1
ATOM 1590 C C . GLN A 1 202 ? 1.527 15.100 -14.293 1.00 54.75 202 GLN A C 1
ATOM 1592 O O . GLN A 1 202 ? 1.071 13.957 -14.066 1.00 54.75 202 GLN A O 1
#

pLDDT: mean 82.19, std 18.19, range [33.94, 98.75]

Radius of gyration: 24.57 Å; Cα contacts (8 Å, |Δi|>4): 300; chains: 1; bounding box: 39×86×62 Å

Solvent-accessible surface area (backbone atoms only — not comparable to full-atom values): 12168 Å² total; per-residue (Å²): 142,86,83,87,81,83,80,80,82,82,83,79,66,65,69,64,55,53,53,51,50,53,53,51,52,53,50,50,53,51,51,52,54,50,50,55,53,52,63,66,65,67,69,86,80,78,93,81,80,96,70,85,81,73,68,84,71,80,50,77,87,54,56,40,76,46,81,90,42,89,64,73,97,67,63,70,47,80,74,45,73,51,99,51,59,58,60,56,48,52,20,25,47,34,53,76,68,42,78,59,56,44,74,47,47,42,48,50,51,28,34,36,34,39,34,31,35,72,54,98,89,57,73,72,45,56,36,36,44,30,31,34,84,90,41,33,31,36,29,21,45,95,46,70,69,41,48,54,51,48,55,49,50,48,51,55,59,72,68,51,85,61,60,33,65,46,79,48,64,29,31,42,84,92,66,41,27,37,38,44,36,26,25,56,94,81,42,78,48,78,47,78,42,83,36,97,73,78,78,89,85,130

Foldseek 3Di:
DDDDDDDDDDDDDVVVVVVVVVVVVVVVVVVVVVVVVVVVVPPPDDDDDDDPPPPPQDDLVQKAFDLVDPDDPDWPDFPWFQPDDQQLLVQLCCVSHNAFSDAFQAQQFGGKTWIWGDDPPDDIFIWIWTQHPVGTTIIGDPDPVNNSVRVSVSCNSNPDPGGHWDWDWHDHPVQQKIWIWTADPNRTDIDIDHHPDDDDTD

Secondary structure (DSSP, 8-state):
-------------HHHHHHHHHHHHHHHHHHHHHHHHHHHHT-SS--------------GGG-EE-TT-SS-SS--SEEEE-SS-HHHHHHHHHHHH-S-SEE-SBGGG-EEEEEEE--TTS--EEEEEEEETTEEEEEE-SSHHHHHHHHHHHHHHHH------EEEEEEETTTTEEEEEEEETTEEEEEEEE-SS-----

Sequence (202 aa):
MDRRRKIRKRKYNGDTLFENLKEVTATMKKLLTLMLLVSLGLSGCALGNNVSEGENAMTISDFKKDTSLTSIPESNGNLMNLDLESVIAYGRLRALFGEPNYETQNVEDAYSYILFVEPESSEKIYLEVYEGSSGPAIGGLKNAESLQAAETLKKLIEESEEVADYQYEGYYLDLDSKITMGIKDGVPYYNEEFCEEIPDFQ

Organism: Mediterraneibacter gnavus (NCBI:txid33038)

Nearest PDB structures (foldseek):
  6y2q-assembly1_B  TM=4.001E-01  e=1.410E-01  Escherichia coli K-12
  6y2r-assembly1_B  TM=3.685E-01  e=1.259E-01  Escherichia coli K-12
  6y2s-assembly1_A  TM=3.716E-01  e=1.190E-01  Escherichia coli K-12
  6y2r-assembly1_A  TM=3.758E-01  e=1.190E-01  Escherichia coli K-12
  6y2s-assembly1_B  TM=3.627E-01  e=2.478E-01  Escherichia coli K-12

Mean predicted aligned error: 14.0 Å